Protein AF-A0A660VJR4-F1 (afdb_monomer)

Solvent-accessible surface area (backbone atoms only — not comparable to full-atom values): 13417 Å² total; per-residue (Å²): 133,87,91,70,93,75,91,82,48,67,78,37,72,45,83,54,97,84,28,41,39,35,29,41,68,39,63,76,82,32,85,87,34,49,34,39,40,38,38,44,99,87,46,31,38,31,36,39,56,68,64,48,54,54,80,70,38,70,95,72,60,53,74,88,55,65,80,66,69,46,69,68,47,56,53,50,52,37,51,49,53,37,71,66,58,42,43,24,44,35,48,98,90,44,78,45,77,48,94,58,77,63,69,45,60,64,66,50,54,49,51,55,50,47,50,53,57,43,58,67,63,39,63,69,62,70,84,50,86,83,47,75,58,50,50,72,44,50,38,65,46,66,47,72,42,52,60,61,43,82,44,78,44,33,34,41,38,36,34,72,32,95,49,71,46,65,37,33,36,35,51,50,44,94,52,37,72,58,64,77,54,65,47,75,49,75,34,52,51,64,30,72,48,79,43,82,44,73,46,30,42,30,61,82,56,88,60,68,57,47,69,39,28,43,29,41,35,44,94,89,42,72,51,83,61,41,51,31,39,37,30,54,50,132

pLDDT: mean 77.93, std 17.79, range [33.72, 96.81]

Secondary structure (DSSP, 8-state):
---------TT-EEEETTEEEEEEE-TTT-TT-EEEEEE-SS-EEEE-TTHHHHHHHTTTS-HHHHTT--HHHHHHHHHHHHHH--SEEEETTEEEE-SS---SHHHHHHHHHHHHHHHHHSSSPP-GGGS-SEEEEEESSEEEE-TTSEEEEEEEEEE-SSS-EEEEEEEE-TTBS----EEEEEE-TT-EEEEEEEEEB-TT---SEEEEEEEEEETTEEPPPEEEEEEEP-

Mean predicted aligned error: 13.62 Å

Structure (mmCIF, N/CA/C/O backbone):
data_AF-A0A660VJR4-F1
#
_entry.id   AF-A0A660VJR4-F1
#
loop_
_atom_site.group_PDB
_atom_site.id
_atom_site.type_symbol
_atom_site.label_atom_id
_atom_site.label_alt_id
_atom_site.label_comp_id
_atom_site.label_asym_id
_atom_site.label_entity_id
_atom_site.label_seq_id
_atom_site.pdbx_PDB_ins_code
_atom_site.Cartn_x
_atom_site.Cartn_y
_atom_site.Cartn_z
_atom_site.occupancy
_atom_site.B_iso_or_equiv
_atom_site.auth_seq_id
_atom_site.auth_comp_id
_atom_site.auth_asym_id
_atom_site.auth_atom_id
_atom_site.pdbx_PDB_model_num
ATOM 1 N N . PRO A 1 1 ? -16.658 -13.059 15.950 1.00 41.94 1 PRO A N 1
ATOM 2 C CA . PRO A 1 1 ? -16.983 -12.700 14.548 1.00 41.94 1 PRO A CA 1
ATOM 3 C C . PRO A 1 1 ? -17.001 -11.176 14.359 1.00 41.94 1 PRO A C 1
ATOM 5 O O . PRO A 1 1 ? -17.750 -10.497 15.054 1.00 41.94 1 PRO A O 1
ATOM 8 N N . VAL A 1 2 ? -16.187 -10.644 13.442 1.00 34.47 2 VAL A N 1
ATOM 9 C CA . VAL A 1 2 ? -16.278 -9.233 13.029 1.00 34.47 2 VAL A CA 1
ATOM 10 C C . VAL A 1 2 ? -17.456 -9.121 12.058 1.00 34.47 2 VAL A C 1
ATOM 12 O O . VAL A 1 2 ? -17.395 -9.643 10.949 1.00 34.47 2 VAL A O 1
ATOM 15 N N . SER A 1 3 ? -18.566 -8.530 12.503 1.00 38.06 3 SER A N 1
ATOM 16 C CA . SER A 1 3 ? -19.859 -8.547 11.793 1.00 38.06 3 SER A CA 1
ATOM 17 C C . SER A 1 3 ? -19.992 -7.500 10.679 1.00 38.06 3 SER A C 1
ATOM 19 O O . SER A 1 3 ? -20.954 -7.536 9.910 1.00 38.06 3 SER A O 1
ATOM 21 N N . SER A 1 4 ? -19.033 -6.582 10.566 1.00 47.78 4 SER A N 1
ATOM 22 C CA . SER A 1 4 ? -18.980 -5.566 9.515 1.00 47.78 4 SER A CA 1
ATOM 23 C C . SER A 1 4 ? -17.547 -5.098 9.286 1.00 47.78 4 SER A C 1
ATOM 25 O O . SER A 1 4 ? -16.905 -4.621 10.219 1.00 47.78 4 SER A O 1
ATOM 27 N N . VAL A 1 5 ? -17.079 -5.173 8.040 1.00 55.75 5 VAL A N 1
ATOM 28 C CA . VAL A 1 5 ? -15.930 -4.386 7.576 1.00 55.75 5 VAL A CA 1
ATOM 29 C C . VAL A 1 5 ? -16.477 -3.030 7.142 1.00 55.75 5 VAL A C 1
ATOM 31 O O . VAL A 1 5 ? -17.349 -2.970 6.276 1.00 55.75 5 VAL A O 1
ATOM 34 N N . ALA A 1 6 ? -16.001 -1.956 7.764 1.00 60.31 6 ALA A N 1
ATOM 35 C CA . ALA A 1 6 ? -16.272 -0.587 7.349 1.00 60.31 6 ALA A CA 1
ATOM 36 C C . ALA A 1 6 ? -14.947 0.042 6.918 1.00 60.31 6 ALA A C 1
ATOM 38 O O . ALA A 1 6 ? -13.977 -0.002 7.672 1.00 60.31 6 ALA A O 1
ATOM 39 N N . ALA A 1 7 ? -14.900 0.602 5.709 1.00 69.00 7 ALA A N 1
ATOM 40 C CA . ALA A 1 7 ? -13.744 1.367 5.264 1.00 69.00 7 ALA A CA 1
ATOM 41 C C . ALA A 1 7 ? -13.699 2.700 6.024 1.00 69.00 7 ALA A C 1
ATOM 43 O O . ALA A 1 7 ? -14.664 3.467 5.982 1.00 69.00 7 ALA A O 1
ATOM 44 N N . VAL A 1 8 ? -12.584 2.952 6.705 1.00 75.31 8 VAL A N 1
ATOM 45 C CA . VAL A 1 8 ? -12.247 4.236 7.332 1.00 75.31 8 VAL A CA 1
ATOM 46 C C . VAL A 1 8 ? -11.468 5.105 6.346 1.00 75.31 8 VAL A C 1
ATOM 48 O O . VAL A 1 8 ? -10.667 4.584 5.569 1.00 75.31 8 VAL A O 1
ATOM 51 N N . ARG A 1 9 ? -11.735 6.412 6.353 1.00 82.00 9 ARG A N 1
ATOM 52 C CA . ARG A 1 9 ? -11.178 7.403 5.415 1.00 82.00 9 ARG A CA 1
ATOM 53 C C . ARG A 1 9 ? -10.232 8.377 6.120 1.00 82.00 9 ARG A C 1
ATOM 55 O O . ARG A 1 9 ? -10.355 8.571 7.326 1.00 82.00 9 ARG A O 1
ATOM 62 N N . GLU A 1 10 ? -9.372 9.047 5.358 1.00 87.44 10 GLU A N 1
ATOM 63 C CA . GLU A 1 10 ? -8.604 10.220 5.812 1.00 87.44 10 GLU A CA 1
ATOM 64 C C . GLU A 1 10 ? -9.481 11.226 6.584 1.00 87.44 10 GLU A C 1
ATOM 66 O O . GLU A 1 10 ? -10.573 11.594 6.139 1.00 87.44 10 GLU A O 1
ATOM 71 N N . GLY A 1 11 ? -8.995 11.666 7.747 1.00 87.44 11 GLY A N 1
ATOM 72 C CA . GLY A 1 11 ? -9.656 12.615 8.644 1.00 87.44 11 GLY A CA 1
ATOM 73 C C . GLY A 1 11 ? -10.929 12.091 9.320 1.00 87.44 11 GLY A C 1
ATOM 74 O O . GLY A 1 11 ? -11.605 12.847 10.018 1.00 87.44 11 GLY A O 1
ATOM 75 N N . GLN A 1 12 ? -11.306 10.824 9.122 1.00 91.38 12 GLN A N 1
ATOM 76 C CA . GLN A 1 12 ? -12.480 10.258 9.777 1.00 91.38 12 GLN A CA 1
ATOM 77 C C . GLN A 1 12 ? -12.198 10.035 11.264 1.00 91.38 12 GLN A C 1
ATOM 79 O O . GLN A 1 12 ? -11.195 9.424 11.620 1.00 91.38 12 GLN A O 1
ATOM 84 N N . VAL A 1 13 ? -13.130 10.460 12.120 1.00 93.75 13 VAL A N 1
ATOM 85 C CA . VAL A 1 13 ? -13.104 10.193 13.564 1.00 93.75 13 VAL A CA 1
ATOM 86 C C . VAL A 1 13 ? -14.162 9.147 13.918 1.00 93.75 13 VAL A C 1
ATOM 88 O O . VAL A 1 13 ? -15.319 9.257 13.507 1.00 93.75 13 VAL A O 1
ATOM 91 N N . LEU A 1 14 ? -13.777 8.128 14.688 1.00 91.94 14 LEU A N 1
ATOM 92 C CA . LEU A 1 14 ? -14.680 7.145 15.290 1.00 91.94 14 LEU A CA 1
ATOM 93 C C . LEU A 1 14 ? -14.628 7.235 16.818 1.00 91.94 14 LEU A C 1
ATOM 95 O O . LEU A 1 14 ? -13.568 7.079 17.418 1.00 91.94 14 LEU A O 1
ATOM 99 N N . HIS A 1 15 ? -15.783 7.406 17.457 1.00 92.06 15 HIS A N 1
ATOM 100 C CA . HIS A 1 15 ? -15.889 7.401 18.916 1.00 92.06 15 HIS A CA 1
ATOM 101 C C . HIS A 1 15 ? -15.977 5.961 19.443 1.00 92.06 15 HIS A C 1
ATOM 103 O O . HIS A 1 15 ? -16.913 5.225 19.118 1.00 92.06 15 HIS A O 1
ATOM 109 N N . TRP A 1 16 ? -15.029 5.548 20.285 1.00 87.44 16 TRP A N 1
ATOM 110 C CA . TRP A 1 16 ? -14.979 4.200 20.849 1.00 87.44 16 TRP A CA 1
ATOM 111 C C . TRP A 1 16 ? -14.530 4.210 22.313 1.00 87.44 16 TRP A C 1
ATOM 113 O O . TRP A 1 16 ? -13.415 4.602 22.637 1.00 87.44 16 TRP A O 1
ATOM 123 N N . ARG A 1 17 ? -15.403 3.736 23.215 1.00 88.00 17 ARG A N 1
ATOM 124 C CA . ARG A 1 17 ? -15.114 3.550 24.656 1.00 88.00 17 ARG A CA 1
ATOM 125 C C . ARG A 1 17 ? -14.543 4.792 25.374 1.00 88.00 17 ARG A C 1
ATOM 127 O O . ARG A 1 17 ? -13.726 4.655 26.277 1.00 88.00 17 ARG A O 1
ATOM 134 N N . GLY A 1 18 ? -14.999 5.989 24.999 1.00 87.19 18 GLY A N 1
ATOM 135 C CA . GLY A 1 18 ? -14.520 7.251 25.584 1.00 87.19 18 GLY A CA 1
ATOM 136 C C . GLY A 1 18 ? -13.190 7.751 25.007 1.00 87.19 18 GLY A C 1
ATOM 137 O O . GLY A 1 18 ? -12.571 8.631 25.600 1.00 87.19 18 GLY A O 1
ATOM 138 N N . ALA A 1 19 ? -12.761 7.194 23.874 1.00 93.25 19 ALA A N 1
ATOM 139 C CA . ALA A 1 19 ? -11.661 7.686 23.061 1.00 93.25 19 ALA A CA 1
ATOM 140 C C . ALA A 1 19 ? -12.151 8.056 21.656 1.00 93.25 19 ALA A C 1
ATOM 142 O O . ALA A 1 19 ? -13.089 7.439 21.138 1.00 93.25 19 ALA A O 1
ATOM 143 N N . ASP A 1 20 ? -11.461 9.003 21.032 1.00 95.88 20 ASP A N 1
ATOM 144 C CA . ASP A 1 20 ? -11.660 9.381 19.636 1.00 95.88 20 ASP A CA 1
ATOM 145 C C . ASP A 1 20 ? -10.541 8.759 18.796 1.00 95.88 20 ASP A C 1
ATOM 147 O O . ASP A 1 20 ? -9.363 8.912 19.119 1.00 95.88 20 ASP A O 1
ATOM 151 N N . LEU A 1 21 ? -10.906 8.022 17.748 1.00 94.62 21 LEU A N 1
ATOM 152 C CA . LEU A 1 21 ? -9.986 7.356 16.826 1.00 94.62 21 LEU A CA 1
ATOM 153 C C . LEU A 1 21 ? -9.999 8.102 15.489 1.00 94.62 21 LEU A C 1
ATOM 155 O O . LEU A 1 21 ? -10.942 7.949 14.715 1.00 94.62 21 LEU A O 1
ATOM 159 N N . GLU A 1 22 ? -8.984 8.922 15.243 1.00 95.19 22 GLU A N 1
ATOM 160 C CA . GLU A 1 22 ? -8.786 9.693 14.011 1.00 95.19 22 GLU A CA 1
ATOM 161 C C . GLU A 1 22 ? -7.864 8.918 13.054 1.00 95.19 22 GLU A C 1
ATOM 163 O O . GLU A 1 22 ? -6.817 8.418 13.472 1.00 95.19 22 GLU A O 1
ATOM 168 N N . PHE A 1 23 ? -8.252 8.775 11.784 1.00 91.75 23 PHE A N 1
ATOM 169 C CA . PHE A 1 23 ? -7.531 7.970 10.786 1.00 91.75 23 PHE A CA 1
ATOM 170 C C . PHE A 1 23 ? -6.883 8.847 9.709 1.00 91.75 23 PHE A C 1
ATOM 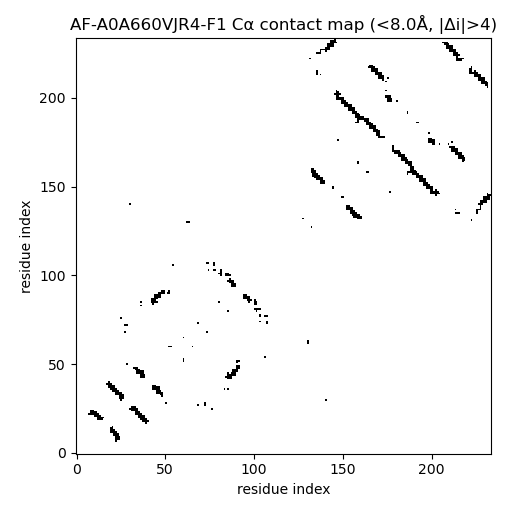172 O O . PHE A 1 23 ? -7.538 9.723 9.148 1.00 91.75 23 PHE A O 1
ATOM 179 N N . HIS A 1 24 ? -5.625 8.564 9.362 1.00 89.31 24 HIS A N 1
ATOM 180 C CA . HIS A 1 24 ? -4.883 9.279 8.317 1.00 89.31 24 HIS A CA 1
ATOM 181 C C . HIS A 1 24 ? -4.285 8.319 7.297 1.00 89.31 24 HIS A C 1
ATOM 183 O O . HIS A 1 24 ? -3.598 7.369 7.667 1.00 89.31 24 HIS A O 1
ATOM 189 N N . GLU A 1 25 ? -4.505 8.576 6.014 1.00 85.19 25 GLU A N 1
ATOM 190 C CA . GLU A 1 25 ? -4.043 7.745 4.908 1.00 85.19 25 GLU A CA 1
ATOM 191 C C . GLU A 1 25 ? -2.608 8.095 4.507 1.00 85.19 25 GLU A C 1
ATOM 193 O O . GLU A 1 25 ? -2.288 9.242 4.185 1.00 85.19 25 GLU A O 1
ATOM 198 N N . LEU A 1 26 ? -1.755 7.070 4.445 1.00 75.81 26 LEU A N 1
ATOM 199 C CA . LEU A 1 26 ? -0.379 7.131 3.954 1.00 75.81 26 LEU A CA 1
ATOM 200 C C . LEU A 1 26 ? -0.240 6.312 2.654 1.00 75.81 26 LEU A C 1
ATOM 202 O O . LEU A 1 26 ? 0.452 5.290 2.643 1.00 75.81 26 LEU A O 1
ATOM 206 N N . PRO A 1 27 ? -0.905 6.713 1.548 1.00 65.62 27 PRO A N 1
ATOM 207 C CA . PRO A 1 27 ? -0.905 5.974 0.282 1.00 65.62 27 PRO A CA 1
ATOM 208 C C . PRO A 1 27 ? 0.496 5.765 -0.314 1.00 65.62 27 PRO A C 1
ATOM 210 O O . PRO A 1 27 ? 0.674 4.885 -1.158 1.00 65.62 27 PRO A O 1
ATOM 213 N N . GLU A 1 28 ? 1.482 6.556 0.116 1.00 62.34 28 GLU A N 1
ATOM 214 C CA . GLU A 1 28 ? 2.892 6.434 -0.248 1.00 62.34 28 GLU A CA 1
ATOM 215 C C . GLU A 1 28 ? 3.565 5.182 0.335 1.00 62.34 28 GLU A C 1
ATOM 217 O O . GLU A 1 28 ? 4.515 4.682 -0.259 1.00 62.34 28 GLU A O 1
ATOM 222 N N . LEU A 1 29 ? 3.068 4.657 1.462 1.00 62.72 29 LEU A N 1
ATOM 223 C CA . LEU A 1 29 ? 3.582 3.438 2.106 1.00 62.72 29 LEU A CA 1
ATOM 224 C C . LEU A 1 29 ? 2.848 2.167 1.650 1.00 62.72 29 LEU A C 1
ATOM 226 O O . LEU A 1 29 ? 3.309 1.052 1.883 1.00 62.72 29 LEU A O 1
ATOM 230 N N . GLY A 1 30 ? 1.695 2.332 1.000 1.00 58.75 30 GLY A N 1
ATOM 231 C CA . GLY A 1 30 ? 0.846 1.253 0.503 1.00 58.75 30 GLY A CA 1
ATOM 232 C C . GLY A 1 30 ? -0.613 1.695 0.391 1.00 58.75 30 GLY A C 1
ATOM 233 O O . GLY A 1 30 ? -1.068 2.571 1.126 1.00 58.75 30 GLY A O 1
ATOM 234 N N . ALA A 1 31 ? -1.387 1.090 -0.516 1.00 57.78 31 ALA A N 1
ATOM 235 C CA . ALA A 1 31 ? -2.836 1.320 -0.524 1.00 57.78 31 ALA A CA 1
ATOM 236 C C . ALA A 1 31 ? -3.460 0.812 0.776 1.00 57.78 31 ALA A C 1
ATOM 238 O O . ALA A 1 31 ? -3.212 -0.318 1.189 1.00 57.78 31 ALA A O 1
ATOM 239 N N . GLY A 1 32 ? -4.285 1.649 1.402 1.00 64.50 32 GLY A N 1
ATOM 240 C CA . GLY A 1 32 ? -4.897 1.334 2.689 1.00 64.50 32 GLY A CA 1
ATOM 241 C C . GLY A 1 32 ? -3.928 1.370 3.875 1.00 64.50 32 GLY A C 1
ATOM 242 O O . GLY A 1 32 ? -4.370 1.092 4.987 1.00 64.50 32 GLY A O 1
ATOM 243 N N . HIS A 1 33 ? -2.649 1.737 3.693 1.00 73.62 33 HIS A N 1
ATOM 244 C CA . HIS A 1 33 ? -1.790 2.031 4.837 1.00 73.62 33 HIS A CA 1
ATOM 245 C C . HIS A 1 33 ? -2.309 3.298 5.523 1.00 73.62 33 HIS A C 1
ATOM 247 O O . HIS A 1 33 ? -2.498 4.337 4.885 1.00 73.62 33 HIS A O 1
ATOM 253 N N . GLN A 1 34 ? -2.532 3.218 6.831 1.00 81.56 34 GLN A N 1
ATOM 254 C CA . GLN A 1 34 ? -3.060 4.311 7.638 1.00 81.56 34 GLN A CA 1
ATOM 255 C C . GLN A 1 34 ? -2.293 4.435 8.955 1.00 81.56 34 GLN A C 1
ATOM 257 O O . GLN A 1 34 ? -1.812 3.442 9.499 1.00 81.56 34 GLN A O 1
ATOM 262 N N . MET A 1 35 ? -2.210 5.657 9.476 1.00 88.38 35 MET A N 1
ATOM 263 C CA . MET A 1 35 ? -1.964 5.901 10.897 1.00 88.38 35 MET A CA 1
ATOM 264 C C . MET A 1 35 ? -3.304 6.093 11.603 1.00 88.38 35 MET A C 1
ATOM 266 O O . MET A 1 35 ? -4.260 6.585 11.001 1.00 88.38 35 MET A O 1
ATOM 270 N N . MET A 1 36 ? -3.358 5.760 12.889 1.00 92.88 36 MET A N 1
ATOM 271 C CA . MET A 1 36 ? -4.518 6.037 13.734 1.00 92.88 36 MET A CA 1
ATOM 272 C C . MET A 1 36 ? -4.070 6.818 14.965 1.00 92.88 36 MET A C 1
ATOM 274 O O . MET A 1 36 ? -3.251 6.333 15.746 1.00 92.88 36 MET A O 1
ATOM 278 N N . LEU A 1 37 ? -4.612 8.016 15.163 1.00 95.62 37 LEU A N 1
ATOM 279 C CA . LEU A 1 37 ? -4.453 8.770 16.396 1.00 95.62 37 LEU A CA 1
ATOM 280 C C . LEU A 1 37 ? -5.616 8.442 17.337 1.00 95.62 37 LEU A C 1
ATOM 282 O O . LEU A 1 37 ? -6.770 8.734 17.044 1.00 95.62 37 LEU A O 1
ATOM 286 N N . MET A 1 38 ? -5.304 7.869 18.496 1.00 95.88 38 MET A N 1
ATOM 287 C CA . MET A 1 38 ? -6.250 7.672 19.589 1.00 95.88 38 MET A CA 1
ATOM 288 C C . MET A 1 38 ? -6.117 8.817 20.596 1.00 95.88 38 MET A C 1
ATOM 290 O O . MET A 1 38 ? -5.096 8.947 21.277 1.00 95.88 38 MET A O 1
ATOM 294 N N . VAL A 1 39 ? -7.156 9.639 20.715 1.00 95.88 39 VAL A N 1
ATOM 295 C CA . VAL A 1 39 ? -7.243 10.730 21.691 1.00 95.88 39 VAL A CA 1
ATOM 296 C C . VAL A 1 39 ? -8.093 10.286 22.878 1.00 95.88 39 VAL A C 1
ATOM 298 O O . VAL A 1 39 ? -9.190 9.757 22.724 1.00 95.88 39 VAL A O 1
ATOM 3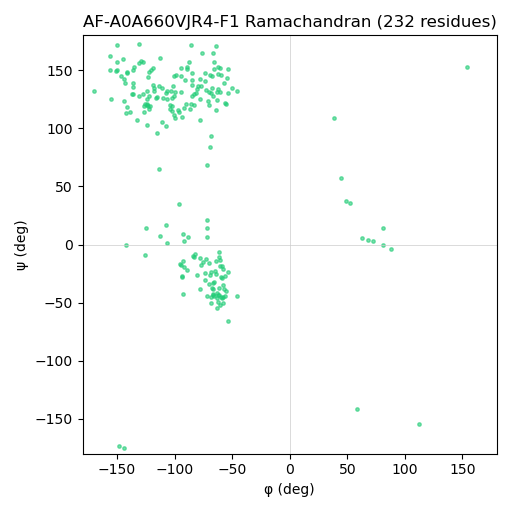01 N N . THR A 1 40 ? -7.574 10.510 24.080 1.00 93.56 40 THR A N 1
ATOM 302 C CA . THR A 1 40 ? -8.241 10.262 25.366 1.00 93.56 40 THR A CA 1
ATOM 303 C C . THR A 1 40 ? -8.108 11.501 26.251 1.00 93.56 40 THR A C 1
ATOM 305 O O . THR A 1 40 ? -7.355 12.419 25.927 1.00 93.56 40 THR A O 1
ATOM 308 N N . SER A 1 41 ? -8.775 11.523 27.406 1.00 88.44 41 SER A N 1
ATOM 309 C CA . SER A 1 41 ? -8.703 12.643 28.359 1.00 88.44 41 SER A CA 1
ATOM 310 C C . SER A 1 41 ? -7.299 12.944 28.912 1.00 88.44 41 SER A C 1
ATOM 312 O O . SER A 1 41 ? -7.091 14.040 29.424 1.00 88.44 41 SER A O 1
ATOM 314 N N . GLY A 1 42 ? -6.348 12.003 28.823 1.00 89.25 42 GLY A N 1
ATOM 315 C CA . GLY A 1 42 ? -4.979 12.167 29.333 1.00 89.25 42 GLY A CA 1
ATOM 316 C C . GLY A 1 42 ? -3.853 11.910 28.324 1.00 89.25 42 GLY A C 1
ATOM 317 O O . GLY A 1 42 ? -2.698 12.187 28.635 1.00 89.25 42 GLY A O 1
ATOM 318 N N . ALA A 1 43 ? -4.142 11.381 27.130 1.00 93.62 43 ALA A N 1
ATOM 319 C CA . ALA A 1 43 ? -3.108 11.004 26.164 1.00 93.62 43 ALA A CA 1
ATOM 320 C C . ALA A 1 43 ? -3.558 11.118 24.701 1.00 93.62 43 ALA A C 1
ATOM 322 O O . ALA A 1 43 ? -4.724 10.895 24.369 1.00 93.62 43 ALA A O 1
ATOM 323 N N . ARG A 1 44 ? -2.582 11.401 23.829 1.00 96.38 44 ARG A N 1
ATOM 324 C CA . ARG A 1 44 ? -2.681 11.367 22.364 1.00 96.38 44 ARG A CA 1
ATOM 325 C C . ARG A 1 44 ? -1.737 10.270 21.870 1.00 96.38 44 ARG A C 1
ATOM 327 O O . ARG A 1 44 ? -0.530 10.492 21.788 1.00 96.38 44 ARG A O 1
ATOM 334 N N . LEU A 1 45 ? -2.276 9.078 21.636 1.00 94.56 45 LEU A N 1
ATOM 335 C CA . LEU A 1 45 ? -1.528 7.866 21.305 1.00 94.56 45 LEU A CA 1
ATOM 336 C C . LEU A 1 45 ? -1.588 7.617 19.796 1.00 94.56 45 LEU A C 1
ATOM 338 O O . LEU A 1 45 ? -2.650 7.304 19.263 1.00 94.56 45 LEU A O 1
ATOM 342 N N . LEU A 1 46 ? -0.459 7.764 19.106 1.00 93.44 46 LEU A N 1
ATOM 343 C CA . LEU A 1 46 ? -0.376 7.589 17.658 1.00 93.44 46 LEU A CA 1
ATOM 344 C C . LEU A 1 46 ? 0.127 6.187 17.303 1.00 93.44 46 LEU A C 1
ATOM 346 O O . LEU A 1 46 ? 1.271 5.833 17.591 1.00 93.44 46 LEU A O 1
ATOM 350 N N . PHE A 1 47 ? -0.732 5.407 16.655 1.00 89.75 47 PHE A N 1
ATOM 351 C CA . PHE A 1 47 ? -0.410 4.113 16.068 1.00 89.75 47 PHE A CA 1
ATOM 352 C C . PHE A 1 47 ? 0.119 4.334 14.652 1.00 89.75 47 PHE A C 1
ATOM 354 O O . PHE A 1 47 ? -0.602 4.834 13.787 1.00 89.75 47 PHE A O 1
ATOM 361 N N . LEU A 1 48 ? 1.382 3.971 14.426 1.00 76.44 48 LEU A N 1
ATOM 362 C CA . LEU A 1 48 ? 2.080 4.247 13.165 1.00 76.44 48 LEU A CA 1
ATOM 363 C C . LEU A 1 48 ? 2.034 3.088 12.160 1.00 76.44 48 LEU A C 1
ATOM 365 O O . LEU A 1 48 ? 2.305 3.302 10.980 1.00 76.44 48 LEU A O 1
ATOM 369 N N . GLY A 1 49 ? 1.704 1.873 12.608 1.00 73.44 49 GLY A N 1
ATOM 370 C CA . GLY A 1 49 ? 1.839 0.671 11.783 1.00 73.44 49 GLY A CA 1
ATOM 371 C C . GLY A 1 49 ? 3.286 0.481 11.316 1.00 73.44 49 GLY A C 1
ATOM 372 O O . GLY A 1 49 ? 4.231 0.795 12.047 1.00 73.44 49 GLY A O 1
ATOM 373 N N . ASP A 1 50 ? 3.459 0.027 10.077 1.00 64.50 50 ASP A N 1
ATOM 374 C CA . ASP A 1 50 ? 4.783 -0.227 9.499 1.00 64.50 50 ASP A CA 1
ATOM 375 C C . ASP A 1 50 ? 5.546 1.071 9.158 1.00 64.50 50 ASP A C 1
ATOM 377 O O . ASP A 1 50 ? 6.768 1.045 9.007 1.00 64.50 50 ASP A O 1
ATOM 381 N N . ALA A 1 51 ? 4.881 2.237 9.160 1.00 59.44 51 ALA A N 1
ATOM 382 C CA . ALA A 1 51 ? 5.508 3.540 8.900 1.00 59.44 51 ALA A CA 1
ATOM 383 C C . ALA A 1 51 ? 6.691 3.862 9.831 1.00 59.44 51 ALA A C 1
ATOM 385 O O . ALA A 1 51 ? 7.595 4.606 9.445 1.00 59.44 51 ALA A O 1
ATOM 386 N N . LEU A 1 52 ? 6.711 3.314 11.054 1.00 57.44 52 LEU A N 1
ATOM 387 C CA . LEU A 1 52 ? 7.845 3.489 11.965 1.00 57.44 52 LEU A CA 1
ATOM 388 C C . LEU A 1 52 ? 8.935 2.413 11.800 1.00 57.44 52 LEU A C 1
ATOM 390 O O . LEU A 1 52 ? 10.084 2.669 12.155 1.00 57.44 52 LEU A O 1
ATOM 394 N N . ILE A 1 53 ? 8.625 1.238 11.240 1.00 50.97 53 ILE A N 1
ATOM 395 C CA . ILE A 1 53 ? 9.653 0.239 10.893 1.00 50.97 53 ILE A CA 1
ATOM 396 C C . ILE A 1 53 ? 10.599 0.843 9.855 1.00 50.97 53 ILE A C 1
ATOM 398 O O . ILE A 1 53 ? 11.816 0.775 10.037 1.00 50.97 53 ILE A O 1
ATOM 402 N N . GLU A 1 54 ? 10.030 1.527 8.862 1.00 50.25 54 GLU A N 1
ATOM 403 C CA . GLU A 1 54 ? 10.746 2.377 7.912 1.00 50.25 54 GLU A CA 1
ATOM 404 C C . GLU A 1 54 ? 11.600 3.415 8.669 1.00 50.25 54 GLU A C 1
ATOM 406 O O . GLU A 1 54 ? 12.825 3.292 8.711 1.00 50.25 54 GLU A O 1
ATOM 411 N N . LEU A 1 55 ? 10.974 4.357 9.395 1.00 50.62 55 LEU A N 1
ATOM 412 C CA . LEU A 1 55 ? 11.666 5.442 10.123 1.00 50.62 55 LEU A CA 1
ATOM 413 C C . LEU A 1 55 ? 12.775 4.983 11.099 1.00 50.62 55 LEU A C 1
ATOM 415 O O . LEU A 1 55 ? 13.661 5.774 11.418 1.00 50.62 55 LEU A O 1
ATOM 419 N N . ARG A 1 56 ? 12.733 3.738 11.597 1.00 46.03 56 ARG A N 1
ATOM 420 C CA . ARG A 1 56 ? 13.723 3.159 12.526 1.00 46.03 56 ARG A CA 1
ATOM 421 C C . ARG A 1 56 ? 14.855 2.390 11.853 1.00 46.03 56 ARG A C 1
ATOM 423 O O . ARG A 1 56 ? 15.981 2.430 12.345 1.00 46.03 56 ARG A O 1
ATOM 430 N N . ARG A 1 57 ? 14.556 1.579 10.833 1.00 45.97 57 ARG A N 1
ATOM 431 C CA . ARG A 1 57 ? 15.437 0.478 10.389 1.00 45.97 57 ARG A CA 1
ATOM 432 C C . ARG A 1 57 ? 16.140 0.747 9.054 1.00 45.97 57 ARG A C 1
ATOM 434 O O . ARG A 1 57 ? 16.713 -0.172 8.466 1.00 45.97 57 ARG A O 1
ATOM 441 N N . PHE A 1 58 ? 16.181 2.002 8.611 1.00 49.56 58 PHE A N 1
ATOM 442 C CA . PHE A 1 58 ? 16.678 2.390 7.288 1.00 49.56 58 PHE A CA 1
ATOM 443 C C . PHE A 1 58 ? 18.150 2.100 6.886 1.00 49.56 58 PHE A C 1
ATOM 445 O O . PHE A 1 58 ? 18.423 2.265 5.698 1.00 49.56 58 PHE A O 1
ATOM 452 N N . PRO A 1 59 ? 19.101 1.605 7.716 1.00 37.56 59 PRO A N 1
ATOM 453 C CA . PRO A 1 59 ? 20.326 1.022 7.151 1.00 37.56 59 PRO A CA 1
ATOM 454 C C . PRO A 1 59 ? 20.140 -0.396 6.570 1.00 37.56 59 PRO A C 1
ATOM 456 O O . PRO A 1 59 ? 20.996 -0.832 5.805 1.00 37.56 59 PRO A O 1
ATOM 459 N N . PHE A 1 60 ? 19.064 -1.127 6.911 1.00 34.25 60 PHE A N 1
ATOM 460 C CA . PHE A 1 60 ? 18.863 -2.529 6.485 1.00 34.25 60 PHE A CA 1
ATOM 461 C C . PHE A 1 60 ? 17.415 -2.925 6.132 1.00 34.25 60 PHE A C 1
ATOM 463 O O . PHE A 1 60 ? 17.174 -4.074 5.754 1.00 34.25 60 PHE A O 1
ATOM 470 N N . ALA A 1 61 ? 16.441 -2.017 6.240 1.00 34.38 61 ALA A N 1
ATOM 471 C CA . ALA A 1 61 ? 15.057 -2.268 5.842 1.00 34.38 61 ALA A CA 1
ATOM 472 C C . ALA A 1 61 ? 14.930 -2.420 4.313 1.00 34.38 61 ALA A C 1
ATOM 474 O O . ALA A 1 61 ? 14.804 -1.449 3.580 1.00 34.38 61 ALA A O 1
ATOM 475 N N . ASN A 1 62 ? 14.999 -3.679 3.876 1.00 35.38 62 ASN A N 1
ATOM 476 C CA . ASN A 1 62 ? 14.447 -4.260 2.653 1.00 35.38 62 ASN A CA 1
ATOM 477 C C . ASN A 1 62 ? 14.508 -3.400 1.356 1.00 35.38 62 ASN A C 1
ATOM 479 O O . ASN A 1 62 ? 13.700 -2.483 1.187 1.00 35.38 62 ASN A O 1
ATOM 483 N N . PRO A 1 63 ? 15.351 -3.745 0.355 1.00 36.75 63 PRO A N 1
ATOM 484 C CA . PRO A 1 63 ? 15.537 -2.923 -0.850 1.00 36.75 63 PRO A CA 1
ATOM 485 C C . PRO A 1 63 ? 14.250 -2.653 -1.656 1.00 36.75 63 PRO A C 1
ATOM 487 O O . PRO A 1 63 ? 14.183 -1.645 -2.356 1.00 36.75 63 PRO A O 1
ATOM 490 N N . TYR A 1 64 ? 13.211 -3.480 -1.491 1.00 37.47 64 TYR A N 1
ATOM 491 C CA . TYR A 1 64 ? 11.876 -3.293 -2.076 1.00 37.47 64 TYR A CA 1
AT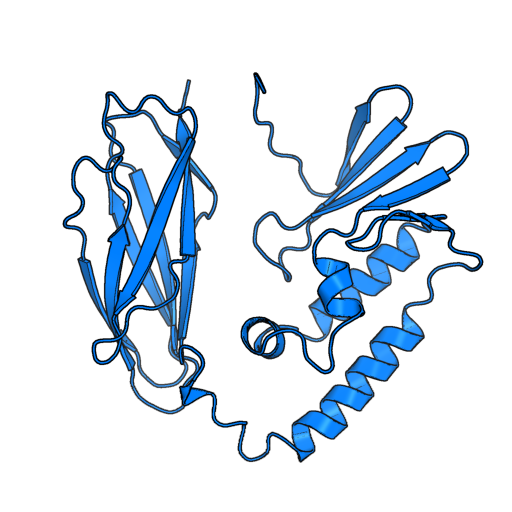OM 492 C C . TYR A 1 64 ? 11.171 -1.987 -1.652 1.00 37.47 64 TYR A C 1
ATOM 494 O O . TYR A 1 64 ? 10.389 -1.458 -2.436 1.00 37.47 64 TYR A O 1
ATOM 502 N N . TYR A 1 65 ? 11.457 -1.441 -0.463 1.00 38.38 65 TYR A N 1
ATOM 503 C CA . TYR A 1 65 ? 10.906 -0.151 -0.007 1.00 38.38 65 TYR A CA 1
ATOM 504 C C . TYR A 1 65 ? 11.841 1.028 -0.327 1.00 38.38 65 TYR A C 1
ATOM 506 O O . TYR A 1 65 ? 11.394 2.149 -0.573 1.00 38.38 65 TYR A O 1
ATOM 514 N N . SER A 1 66 ? 13.150 0.765 -0.420 1.00 40.66 66 SER A N 1
ATOM 515 C CA . SER A 1 66 ? 14.176 1.794 -0.643 1.00 40.66 66 SER A CA 1
ATOM 516 C C . SER A 1 66 ? 14.091 2.511 -2.000 1.00 40.66 66 SER A C 1
ATOM 518 O O . SER A 1 66 ? 14.582 3.631 -2.131 1.00 40.66 66 SER A O 1
ATOM 520 N N . CYS A 1 67 ? 13.462 1.893 -3.008 1.00 33.72 67 CYS A N 1
ATOM 521 C CA . CYS A 1 67 ? 13.377 2.442 -4.365 1.00 33.72 67 CYS A CA 1
ATOM 522 C C . CYS A 1 67 ? 12.282 3.508 -4.547 1.00 33.72 67 CYS A C 1
ATOM 524 O O . CYS A 1 67 ? 12.417 4.356 -5.427 1.00 33.72 67 CYS A O 1
ATOM 526 N N . ASP A 1 68 ? 11.215 3.480 -3.741 1.00 39.19 68 ASP A N 1
ATOM 527 C CA . ASP A 1 68 ? 10.053 4.374 -3.895 1.00 39.19 68 ASP A CA 1
ATOM 528 C C . ASP A 1 68 ? 9.720 5.179 -2.617 1.00 39.19 68 ASP A C 1
ATOM 530 O O . ASP A 1 68 ? 8.695 5.861 -2.563 1.00 39.19 68 ASP A O 1
ATOM 534 N N . PHE A 1 69 ? 10.632 5.232 -1.631 1.00 45.97 69 PHE A N 1
ATOM 535 C CA . PHE A 1 69 ? 10.610 6.239 -0.555 1.00 45.97 69 PHE A CA 1
ATOM 536 C C . PHE A 1 69 ? 10.999 7.633 -1.086 1.00 45.97 69 PHE A C 1
ATOM 538 O O . PHE A 1 69 ? 12.063 8.213 -0.815 1.00 45.97 69 PHE A O 1
ATOM 545 N N . ARG A 1 70 ? 10.101 8.178 -1.911 1.00 53.62 70 ARG A N 1
ATOM 546 C CA . ARG A 1 70 ? 10.190 9.519 -2.493 1.00 53.62 70 ARG A CA 1
ATOM 547 C C . ARG A 1 70 ? 10.291 10.546 -1.353 1.00 53.62 70 ARG A C 1
ATOM 549 O O . ARG A 1 70 ? 9.563 10.401 -0.373 1.00 53.62 70 ARG A O 1
ATOM 556 N N . PRO A 1 71 ? 11.132 11.596 -1.463 1.00 58.34 71 PRO A N 1
ATOM 557 C CA . PRO A 1 71 ? 11.252 12.631 -0.427 1.00 58.34 71 PRO A CA 1
ATOM 558 C C . PRO A 1 71 ? 9.904 13.147 0.115 1.00 58.34 71 PRO A C 1
ATOM 560 O O . PRO A 1 71 ? 9.740 13.127 1.336 1.00 58.34 71 PRO A O 1
ATOM 563 N N . PRO A 1 72 ? 8.895 13.437 -0.742 1.00 63.19 72 PRO A N 1
ATOM 564 C CA . PRO A 1 72 ? 7.580 13.890 -0.289 1.00 63.19 72 PRO A CA 1
ATOM 565 C C . PRO A 1 72 ? 6.845 12.924 0.649 1.00 63.19 72 PRO A C 1
ATOM 567 O O . PRO A 1 72 ? 6.063 13.378 1.475 1.00 63.19 72 PRO A O 1
ATOM 570 N N . ALA A 1 73 ? 7.080 11.610 0.551 1.00 66.38 73 ALA A N 1
ATOM 571 C CA . ALA A 1 73 ? 6.442 10.622 1.422 1.00 66.38 73 ALA A CA 1
ATOM 572 C C . ALA A 1 73 ? 6.945 10.754 2.863 1.00 66.38 73 ALA A C 1
ATOM 574 O O . ALA A 1 73 ? 6.155 10.880 3.796 1.00 66.38 73 ALA A O 1
ATOM 575 N N . LEU A 1 74 ? 8.271 10.793 3.034 1.00 72.81 74 LEU A N 1
ATOM 576 C CA . LEU A 1 74 ? 8.894 10.981 4.340 1.00 72.81 74 LEU A CA 1
ATOM 577 C C . LEU A 1 74 ? 8.536 12.353 4.924 1.00 72.81 74 LEU A C 1
ATOM 579 O O . LEU A 1 74 ? 8.122 12.424 6.075 1.00 72.81 74 LEU A O 1
ATOM 583 N N . GLU A 1 75 ? 8.627 13.411 4.115 1.00 75.81 75 GLU A N 1
ATOM 584 C CA . GLU A 1 75 ? 8.262 14.781 4.497 1.00 75.81 75 GLU A CA 1
ATOM 585 C C . GLU A 1 75 ? 6.801 14.884 4.946 1.00 75.81 75 GLU A C 1
ATOM 587 O O . GLU A 1 75 ? 6.529 15.473 5.996 1.00 75.81 75 GLU A O 1
ATOM 592 N N . ARG A 1 76 ? 5.863 14.267 4.213 1.00 78.75 76 ARG A N 1
ATOM 593 C CA . ARG A 1 76 ? 4.445 14.209 4.592 1.00 78.75 76 ARG A CA 1
ATOM 594 C C . ARG A 1 76 ? 4.253 13.456 5.905 1.00 78.75 76 ARG A C 1
ATOM 596 O O . ARG A 1 76 ? 3.589 13.983 6.793 1.00 78.75 76 ARG A O 1
ATOM 603 N N . VAL A 1 77 ? 4.842 12.266 6.050 1.00 80.81 77 VAL A N 1
ATOM 604 C CA . VAL A 1 77 ? 4.720 11.442 7.266 1.00 80.81 77 VAL A CA 1
ATOM 605 C C . VAL A 1 77 ? 5.265 12.181 8.486 1.00 80.81 77 VAL A C 1
ATOM 607 O O . VAL A 1 77 ? 4.551 12.326 9.475 1.00 80.81 77 VAL A O 1
ATOM 610 N N . THR A 1 78 ? 6.491 12.708 8.430 1.00 82.81 78 THR A N 1
ATOM 611 C CA . THR A 1 78 ? 7.101 13.398 9.577 1.00 82.81 78 THR A CA 1
ATOM 612 C C . THR A 1 78 ? 6.370 14.694 9.922 1.00 82.81 78 THR A C 1
ATOM 614 O O . THR A 1 78 ? 6.176 14.986 11.101 1.00 82.81 78 THR A O 1
ATOM 617 N N . SER A 1 79 ? 5.909 15.449 8.918 1.00 86.12 79 SER A N 1
ATOM 618 C CA . SER A 1 79 ? 5.128 16.677 9.138 1.00 86.12 79 SER A CA 1
ATOM 619 C C . SER A 1 79 ? 3.752 16.389 9.740 1.00 86.12 79 SER A C 1
ATOM 621 O O . SER A 1 79 ? 3.294 17.137 10.600 1.00 86.12 79 SER A O 1
ATOM 623 N N . LEU A 1 80 ? 3.106 15.293 9.328 1.00 88.06 80 LEU A N 1
ATOM 624 C CA . LEU A 1 80 ? 1.831 14.853 9.887 1.00 88.06 80 LEU A CA 1
ATOM 625 C C . LEU A 1 80 ? 1.994 14.379 11.339 1.00 88.06 80 LEU A C 1
ATOM 627 O O . LEU A 1 80 ? 1.253 14.823 12.207 1.00 88.06 80 LEU A O 1
ATOM 631 N N . ILE A 1 81 ? 3.012 13.571 11.654 1.00 89.31 81 ILE A N 1
ATOM 632 C CA . ILE A 1 81 ? 3.303 13.181 13.048 1.00 89.31 81 ILE A CA 1
ATOM 633 C C . ILE A 1 81 ? 3.519 14.429 13.927 1.00 89.31 81 ILE A C 1
ATOM 635 O O . ILE A 1 81 ? 2.954 14.518 15.019 1.00 89.31 81 ILE A O 1
ATOM 639 N N . ALA A 1 82 ? 4.280 15.416 13.441 1.00 88.81 82 ALA A N 1
ATOM 640 C CA . ALA A 1 82 ? 4.507 16.675 14.150 1.00 88.81 82 ALA A CA 1
ATOM 641 C C . ALA A 1 82 ? 3.209 17.488 14.354 1.00 88.81 82 ALA A C 1
ATOM 643 O O . ALA A 1 82 ? 2.978 18.021 15.443 1.00 88.81 82 ALA A O 1
ATOM 644 N N . SER A 1 83 ? 2.334 17.566 13.342 1.00 93.25 83 SER A N 1
ATOM 645 C CA . SER A 1 83 ? 1.074 18.320 13.426 1.00 93.25 83 SER A CA 1
ATOM 646 C C . SER A 1 83 ? 0.052 17.672 14.366 1.00 93.25 83 SER A C 1
ATOM 648 O O . SER A 1 83 ? -0.647 18.387 15.089 1.00 93.25 83 SER A O 1
ATOM 650 N N . LEU A 1 84 ? 0.024 16.336 14.435 1.00 93.12 84 LEU A N 1
ATOM 651 C CA . LEU A 1 84 ? -0.855 15.570 15.324 1.00 93.12 84 LEU A CA 1
ATOM 652 C C . LEU A 1 84 ? -0.475 15.687 16.805 1.00 93.12 84 LEU A C 1
ATOM 654 O O . LEU A 1 84 ? -1.306 15.377 17.663 1.00 93.12 84 LEU A O 1
ATOM 658 N N . LYS A 1 85 ? 0.740 16.155 17.127 1.00 94.06 85 LYS A N 1
ATOM 659 C CA . LYS A 1 85 ? 1.235 16.362 18.502 1.00 94.06 85 LYS A CA 1
ATOM 660 C C . LYS A 1 85 ? 0.910 15.175 19.431 1.00 94.06 85 LYS A C 1
ATOM 662 O O . LYS A 1 85 ? 0.194 15.355 20.424 1.00 94.06 85 LYS A O 1
ATOM 667 N N . PRO A 1 86 ? 1.345 13.946 19.096 1.00 94.19 86 PRO A N 1
ATOM 668 C CA . PRO A 1 86 ? 1.175 12.806 19.984 1.00 94.19 86 PRO A CA 1
ATOM 669 C C . PRO A 1 86 ? 1.928 13.025 21.300 1.00 94.19 86 PRO A C 1
ATOM 671 O O . PRO A 1 86 ? 2.999 13.625 21.316 1.00 94.19 86 PRO A O 1
ATOM 674 N N . THR A 1 87 ? 1.387 12.496 22.397 1.00 94.62 87 THR A N 1
ATOM 675 C CA . THR A 1 87 ? 2.134 12.327 23.655 1.00 94.62 87 THR A CA 1
ATOM 676 C C . THR A 1 87 ? 2.745 10.934 23.757 1.00 94.62 87 THR A C 1
ATOM 678 O O . THR A 1 87 ? 3.655 10.720 24.548 1.00 94.62 87 THR A O 1
ATOM 681 N N . HIS A 1 88 ? 2.262 9.977 22.961 1.00 92.56 88 HIS A N 1
ATOM 682 C CA . HIS A 1 88 ? 2.753 8.604 22.929 1.00 92.56 88 HIS A CA 1
ATOM 683 C C . HIS A 1 88 ? 2.780 8.071 21.493 1.00 92.56 88 HIS A C 1
ATOM 685 O O . HIS A 1 88 ? 1.913 8.402 20.682 1.00 92.56 88 HIS A O 1
ATOM 691 N N . ILE A 1 89 ? 3.733 7.188 21.204 1.00 89.75 89 ILE A N 1
ATOM 692 C CA . ILE A 1 89 ? 3.799 6.412 19.961 1.00 89.75 89 ILE A CA 1
ATOM 693 C C . ILE A 1 89 ? 3.577 4.933 20.288 1.00 89.75 89 ILE A C 1
ATOM 695 O O . ILE A 1 89 ? 4.149 4.420 21.251 1.00 89.75 89 ILE A O 1
ATOM 699 N N . ALA A 1 90 ? 2.760 4.262 19.475 1.00 85.69 90 ALA A N 1
ATOM 700 C CA . ALA A 1 90 ? 2.591 2.814 19.455 1.00 85.69 90 ALA A CA 1
ATOM 701 C C . ALA A 1 90 ? 3.197 2.234 18.167 1.00 85.69 90 ALA A C 1
ATOM 703 O O . ALA A 1 90 ? 2.861 2.668 17.060 1.00 85.69 90 ALA A O 1
ATOM 704 N N . ASP A 1 91 ? 4.088 1.257 18.321 1.00 74.69 91 ASP A N 1
ATOM 705 C CA . ASP A 1 91 ? 4.890 0.677 17.243 1.00 74.69 91 ASP A CA 1
ATOM 706 C C . ASP A 1 91 ? 5.206 -0.819 17.468 1.00 74.69 91 ASP A C 1
ATOM 708 O O . ASP A 1 91 ? 4.701 -1.435 18.408 1.00 74.69 91 ASP A O 1
ATOM 712 N N . ASP A 1 92 ? 6.042 -1.419 16.607 1.00 67.25 92 ASP A N 1
ATOM 713 C CA . ASP A 1 92 ? 6.426 -2.843 16.654 1.00 67.25 92 ASP A CA 1
ATOM 714 C C . ASP A 1 92 ? 7.148 -3.261 17.952 1.00 67.25 92 ASP A C 1
ATOM 716 O O . ASP A 1 92 ? 7.278 -4.451 18.235 1.00 67.25 92 ASP A O 1
ATOM 720 N N . GLN A 1 93 ? 7.594 -2.291 18.757 1.00 66.12 93 GLN A N 1
ATOM 721 C CA . GLN A 1 93 ? 8.266 -2.488 20.043 1.00 66.12 93 GLN A CA 1
ATOM 722 C C . GLN A 1 93 ? 7.364 -2.147 21.245 1.00 66.12 93 GLN A C 1
ATOM 724 O O . GLN A 1 93 ? 7.799 -2.277 22.390 1.00 66.12 93 GLN A O 1
ATOM 729 N N . GLY A 1 94 ? 6.109 -1.746 21.008 1.00 77.44 94 GLY A N 1
ATOM 730 C CA . GLY A 1 94 ? 5.112 -1.434 22.033 1.00 77.44 94 GLY A CA 1
ATOM 731 C C . GLY A 1 94 ? 4.737 0.049 22.098 1.00 77.44 94 GLY A C 1
ATOM 732 O O . GLY A 1 94 ? 4.805 0.771 21.106 1.00 77.44 94 GLY A O 1
ATOM 733 N N . ILE A 1 95 ? 4.285 0.494 23.274 1.00 85.75 95 ILE A N 1
ATOM 734 C CA . ILE A 1 95 ? 3.859 1.878 23.527 1.00 85.75 95 ILE A CA 1
ATOM 735 C C . ILE A 1 95 ? 4.951 2.611 24.305 1.00 85.75 95 ILE A C 1
ATOM 737 O O . ILE A 1 95 ? 5.435 2.110 25.320 1.00 85.75 95 ILE A O 1
ATOM 741 N N . ARG A 1 96 ? 5.302 3.819 23.858 1.00 86.81 96 ARG A N 1
ATOM 742 C CA . ARG A 1 96 ? 6.297 4.688 24.498 1.00 86.81 96 ARG A CA 1
ATOM 743 C C . ARG A 1 96 ? 5.830 6.138 24.563 1.00 86.81 96 ARG A C 1
ATOM 745 O O . ARG A 1 96 ? 5.258 6.656 23.606 1.00 86.81 96 ARG A O 1
ATOM 752 N N . GLU A 1 97 ? 6.097 6.783 25.691 1.00 91.06 97 GLU A N 1
ATOM 753 C CA . GLU A 1 97 ? 5.852 8.210 25.908 1.00 91.06 97 GLU A CA 1
ATOM 754 C C . GLU A 1 97 ? 6.882 9.064 25.150 1.00 91.06 97 GLU A C 1
ATOM 756 O O . GLU A 1 97 ? 8.071 8.735 25.088 1.00 91.06 97 GLU A O 1
ATOM 761 N N . LEU A 1 98 ? 6.423 10.178 24.583 1.00 86.44 98 LEU A N 1
ATOM 762 C CA . LEU A 1 98 ? 7.263 11.228 24.024 1.00 86.44 98 LEU A CA 1
ATOM 763 C C . LEU A 1 98 ? 7.505 12.299 25.090 1.00 86.44 98 LEU A C 1
ATOM 765 O O . LEU A 1 98 ? 6.604 13.054 25.442 1.00 86.44 98 LEU A O 1
ATOM 769 N N . LYS A 1 99 ? 8.746 12.376 25.582 1.00 87.31 99 LYS A N 1
ATOM 770 C CA . LYS A 1 99 ? 9.170 13.383 26.574 1.00 87.31 99 LYS A CA 1
ATOM 771 C C . LYS A 1 99 ? 9.196 14.809 26.018 1.00 87.31 99 LYS A C 1
ATOM 773 O O . LYS A 1 99 ? 9.130 15.768 26.778 1.00 87.31 99 LYS A O 1
ATOM 778 N N . GLU A 1 100 ? 9.320 14.928 24.702 1.00 88.44 100 GLU A N 1
ATOM 779 C CA . GLU A 1 100 ? 9.405 16.175 23.948 1.00 88.44 100 GLU A CA 1
ATOM 780 C C . GLU A 1 100 ? 8.494 16.059 22.713 1.00 88.44 100 GLU A C 1
ATOM 782 O O . GLU A 1 100 ? 8.262 14.941 22.238 1.00 88.44 100 GLU A O 1
ATOM 787 N N . PRO A 1 101 ? 7.963 17.173 22.173 1.00 88.00 101 PRO A N 1
ATOM 788 C CA . PRO A 1 101 ? 7.218 17.155 20.917 1.00 88.00 101 PRO A CA 1
ATOM 789 C C . PRO A 1 101 ? 8.030 16.509 19.788 1.00 88.00 101 PRO A C 1
ATOM 791 O O . PRO A 1 101 ? 9.239 16.704 19.699 1.00 88.00 101 PRO A O 1
ATOM 794 N N . PHE A 1 102 ? 7.366 15.765 18.901 1.00 85.38 102 PHE A N 1
ATOM 795 C CA . PHE A 1 102 ? 8.040 15.140 17.763 1.00 85.38 102 PHE A CA 1
ATOM 796 C C . PHE A 1 102 ? 8.623 16.200 16.814 1.00 85.38 102 PHE A C 1
ATOM 798 O O . PHE A 1 102 ? 7.876 16.952 16.184 1.00 85.38 102 PHE A O 1
ATOM 805 N N . ASP A 1 103 ? 9.950 16.222 16.693 1.00 81.19 103 ASP A N 1
ATOM 806 C CA . ASP A 1 103 ? 10.679 17.060 15.743 1.00 81.19 103 ASP A CA 1
ATOM 807 C C . ASP A 1 103 ? 10.872 16.313 14.404 1.00 81.19 103 ASP A C 1
ATOM 809 O O . ASP A 1 103 ? 11.484 15.238 14.383 1.00 81.19 103 ASP A O 1
ATOM 813 N N . PRO A 1 104 ? 10.374 16.843 13.269 1.00 76.75 104 PRO A N 1
ATOM 814 C CA . PRO A 1 104 ? 10.611 16.259 11.954 1.00 76.75 104 PRO A CA 1
ATOM 815 C C . PRO A 1 104 ? 12.030 16.516 11.412 1.00 76.75 104 PRO A C 1
ATOM 817 O O . PRO A 1 104 ? 12.429 15.852 10.456 1.00 76.75 104 PRO A O 1
ATOM 820 N N . ALA A 1 105 ? 12.813 17.447 11.971 1.00 79.81 105 ALA A N 1
ATOM 821 C CA . ALA A 1 105 ? 14.114 17.811 11.411 1.00 79.81 105 ALA A CA 1
ATOM 822 C C . ALA A 1 105 ? 15.168 16.679 11.472 1.00 79.81 105 ALA A C 1
ATOM 824 O O . ALA A 1 105 ? 15.800 16.440 10.440 1.00 79.81 105 ALA A O 1
ATOM 825 N N . PRO A 1 106 ? 15.350 15.921 12.577 1.00 77.44 106 PRO A N 1
ATOM 826 C CA . PRO A 1 106 ? 16.305 14.812 12.628 1.00 77.44 106 PRO A CA 1
ATOM 827 C C . PRO A 1 106 ? 16.080 13.707 11.576 1.00 77.44 106 PRO A C 1
ATOM 829 O O . PRO A 1 106 ? 17.043 13.389 10.872 1.00 77.44 106 PRO A O 1
ATOM 832 N N . PRO A 1 107 ? 14.869 13.127 11.387 1.00 69.25 107 PRO A N 1
ATOM 833 C CA . PRO A 1 107 ? 14.665 12.105 10.356 1.00 69.25 107 PRO A CA 1
ATOM 834 C C . PRO A 1 107 ? 14.827 12.654 8.929 1.00 69.25 107 PRO A C 1
ATOM 836 O O . PRO A 1 107 ? 15.328 11.940 8.060 1.00 69.25 107 PRO A O 1
ATOM 839 N N . LEU A 1 108 ? 14.473 13.921 8.677 1.00 74.06 108 LEU A N 1
ATOM 840 C CA . LEU A 1 108 ? 14.659 14.553 7.365 1.00 74.06 108 LEU A CA 1
ATOM 841 C C . LEU A 1 108 ? 16.133 14.844 7.054 1.00 74.06 108 LEU A C 1
ATOM 843 O O . LEU A 1 108 ? 16.599 14.535 5.956 1.00 74.06 108 LEU A O 1
ATOM 847 N N . ALA A 1 109 ? 16.886 15.374 8.022 1.00 75.50 109 ALA A N 1
ATOM 848 C CA . ALA A 1 109 ? 18.323 15.600 7.891 1.00 75.50 109 ALA A CA 1
ATOM 849 C C . ALA A 1 109 ? 19.077 14.279 7.676 1.00 75.50 109 ALA A C 1
ATOM 851 O O . ALA A 1 109 ? 19.911 14.186 6.772 1.00 75.50 109 ALA A O 1
ATOM 852 N N . TRP A 1 110 ? 18.723 13.235 8.436 1.00 70.75 110 TRP A N 1
ATOM 853 C CA . TRP A 1 110 ? 19.273 11.895 8.250 1.00 70.75 110 TRP A CA 1
ATOM 854 C C . TRP A 1 110 ? 18.978 11.345 6.849 1.00 70.75 110 TRP A C 1
ATOM 856 O O . TRP A 1 110 ? 19.886 10.852 6.186 1.00 70.75 110 TRP A O 1
ATOM 866 N N . ALA A 1 111 ? 17.746 11.475 6.347 1.00 66.81 111 ALA A N 1
ATOM 867 C CA . ALA A 1 111 ? 17.392 10.984 5.014 1.00 66.81 111 ALA A CA 1
ATOM 868 C C . ALA A 1 111 ? 18.097 11.753 3.882 1.00 66.81 111 ALA A C 1
ATOM 870 O O . ALA A 1 111 ? 18.448 11.159 2.860 1.00 66.81 111 ALA A O 1
ATOM 871 N N . ALA A 1 112 ? 18.344 13.055 4.055 1.00 71.38 112 ALA A N 1
ATOM 872 C CA . ALA A 1 112 ? 19.153 13.844 3.129 1.00 71.38 112 ALA A CA 1
ATOM 873 C C . ALA A 1 112 ? 20.628 13.395 3.130 1.00 71.38 112 ALA A C 1
ATOM 875 O O . ALA A 1 112 ? 21.225 13.229 2.063 1.00 71.38 112 ALA A O 1
ATOM 876 N N . GLU A 1 113 ? 21.205 13.132 4.306 1.00 70.19 113 GLU A N 1
ATOM 877 C CA . GLU A 1 113 ? 22.568 12.605 4.423 1.00 70.19 113 GLU A CA 1
ATOM 878 C C . GLU A 1 113 ? 22.685 11.182 3.855 1.00 70.19 113 GLU A C 1
ATOM 880 O O . GLU A 1 113 ? 23.618 10.885 3.104 1.00 70.19 113 GLU A O 1
ATOM 885 N N . TRP A 1 114 ? 21.721 10.311 4.161 1.00 62.38 114 TRP A N 1
ATOM 886 C CA . TRP A 1 114 ? 21.647 8.957 3.623 1.00 62.38 114 TRP A CA 1
ATOM 887 C C . TRP A 1 114 ? 21.569 8.987 2.101 1.00 62.38 114 TRP A C 1
ATOM 889 O O . TRP A 1 114 ? 22.370 8.315 1.465 1.00 62.38 114 TRP A O 1
ATOM 899 N N . ARG A 1 115 ? 20.723 9.836 1.496 1.00 64.38 115 ARG A N 1
ATOM 900 C CA . ARG A 1 115 ? 20.688 10.011 0.031 1.00 64.38 115 ARG A CA 1
ATOM 901 C C . ARG A 1 115 ? 22.037 10.388 -0.559 1.00 64.38 115 ARG A C 1
ATOM 903 O O . ARG A 1 115 ? 22.374 9.855 -1.606 1.00 64.38 115 ARG A O 1
ATOM 910 N N . LYS A 1 116 ? 22.811 11.259 0.094 1.00 68.38 116 LYS A N 1
ATOM 911 C CA . LYS A 1 116 ? 24.166 11.601 -0.362 1.00 68.38 116 LYS A CA 1
ATOM 912 C C . LYS A 1 116 ? 25.081 10.371 -0.323 1.00 68.38 116 LYS A C 1
ATOM 914 O O . LYS A 1 116 ? 25.609 9.971 -1.352 1.00 68.38 116 LYS A O 1
ATOM 919 N N . ARG A 1 117 ? 25.177 9.712 0.839 1.00 63.66 117 ARG A N 1
ATOM 920 C CA . ARG A 1 117 ? 25.989 8.495 1.037 1.00 63.66 117 ARG A CA 1
ATOM 921 C C . ARG A 1 117 ? 25.591 7.361 0.080 1.00 63.66 117 ARG A C 1
ATOM 923 O O . ARG A 1 117 ? 26.446 6.636 -0.409 1.00 63.66 117 ARG A O 1
ATOM 930 N N . VAL A 1 118 ? 24.296 7.207 -0.180 1.00 57.19 118 VAL A N 1
ATOM 931 C CA . VAL A 1 118 ? 23.710 6.177 -1.045 1.00 57.19 118 VAL A CA 1
ATOM 932 C C . VAL A 1 118 ? 23.871 6.527 -2.521 1.00 57.19 118 VAL A C 1
ATOM 934 O O . VAL A 1 118 ? 24.175 5.632 -3.290 1.00 57.19 118 VAL A O 1
ATOM 937 N N . ALA A 1 119 ? 23.753 7.787 -2.939 1.00 56.50 119 ALA A N 1
ATOM 938 C CA . ALA A 1 119 ? 24.059 8.180 -4.317 1.00 56.50 119 ALA A CA 1
ATOM 939 C C . ALA A 1 119 ? 25.530 7.899 -4.675 1.00 56.50 119 ALA A C 1
ATOM 941 O O . ALA A 1 119 ? 25.808 7.430 -5.775 1.00 56.50 119 ALA A O 1
ATOM 942 N N . ASP A 1 120 ? 26.444 8.109 -3.721 1.00 55.47 120 ASP A N 1
ATOM 943 C CA . ASP A 1 120 ? 27.875 7.835 -3.885 1.00 55.47 120 ASP A CA 1
ATOM 944 C C . ASP A 1 120 ? 28.207 6.320 -3.856 1.00 55.47 120 ASP A C 1
ATOM 946 O O . ASP A 1 120 ? 29.164 5.886 -4.495 1.00 55.47 120 ASP A O 1
ATOM 950 N N . LEU A 1 121 ? 27.433 5.501 -3.125 1.00 49.91 121 LEU A N 1
ATOM 951 C CA . LEU A 1 121 ? 27.649 4.046 -2.977 1.00 49.91 121 LEU A CA 1
ATOM 952 C C . LEU A 1 121 ? 26.866 3.184 -3.977 1.00 49.91 121 LEU A C 1
ATOM 954 O O . LEU A 1 121 ? 27.292 2.078 -4.301 1.00 49.91 121 LEU A O 1
ATOM 958 N N . LEU A 1 122 ? 25.715 3.667 -4.444 1.00 47.34 122 LEU A N 1
ATOM 959 C CA . LEU A 1 122 ? 24.860 3.031 -5.447 1.00 47.34 122 LEU A CA 1
ATOM 960 C C . LEU A 1 122 ? 25.153 3.604 -6.844 1.00 47.34 122 LEU A C 1
ATOM 962 O O . LEU A 1 122 ? 24.253 3.726 -7.679 1.00 47.34 122 LEU A O 1
ATOM 966 N N . TRP A 1 123 ? 26.418 3.942 -7.106 1.00 39.47 123 TRP A N 1
ATOM 967 C CA . TRP A 1 123 ? 26.920 4.191 -8.451 1.00 39.47 123 TRP A CA 1
ATOM 968 C C . TRP A 1 123 ? 28.134 3.289 -8.759 1.00 39.47 123 TRP A C 1
ATOM 970 O O . TRP A 1 123 ? 29.240 3.568 -8.294 1.00 39.47 123 TRP A O 1
ATOM 980 N N . PRO A 1 124 ? 27.966 2.207 -9.549 1.00 44.91 124 PRO A N 1
ATOM 981 C CA . PRO A 1 124 ? 26.712 1.743 -10.148 1.00 44.91 124 PRO A CA 1
ATOM 982 C C . PRO A 1 124 ? 25.699 1.280 -9.083 1.00 44.91 124 PRO A C 1
ATOM 984 O O . PRO A 1 124 ? 26.107 0.925 -7.975 1.00 44.91 124 PRO A O 1
ATOM 987 N N . PRO A 1 125 ? 24.388 1.268 -9.397 1.00 45.25 125 PRO A N 1
ATOM 988 C CA . PRO A 1 125 ? 23.370 0.778 -8.472 1.00 45.25 125 PRO A CA 1
ATOM 989 C C . PRO A 1 125 ? 23.705 -0.637 -7.986 1.00 45.25 125 PRO A C 1
ATOM 991 O O . PRO A 1 125 ? 24.352 -1.398 -8.716 1.00 45.25 125 PRO A O 1
ATOM 994 N N . PRO A 1 126 ? 23.278 -1.003 -6.762 1.00 41.16 126 PRO A N 1
ATOM 995 C CA . PRO A 1 126 ? 23.595 -2.303 -6.198 1.00 41.16 126 PRO A CA 1
ATOM 996 C C . PRO A 1 126 ? 23.014 -3.366 -7.125 1.00 41.16 126 PRO A C 1
ATOM 998 O O . PRO A 1 126 ? 22.023 -3.110 -7.813 1.00 41.16 126 PRO A O 1
ATOM 1001 N N . ASP A 1 127 ? 23.614 -4.556 -7.158 1.00 40.47 127 ASP A N 1
ATOM 1002 C CA . ASP A 1 127 ? 23.127 -5.627 -8.025 1.00 40.47 127 ASP A CA 1
ATOM 1003 C C . ASP A 1 127 ? 21.765 -6.154 -7.538 1.00 40.47 127 ASP A C 1
ATOM 1005 O O . ASP A 1 127 ? 21.643 -7.149 -6.818 1.00 40.47 127 ASP A O 1
ATOM 1009 N N . MET A 1 128 ? 20.719 -5.450 -7.963 1.00 40.94 128 MET A N 1
ATOM 1010 C CA . MET A 1 128 ? 19.320 -5.747 -7.705 1.00 40.94 128 MET A CA 1
ATOM 1011 C C . MET A 1 128 ? 18.844 -6.970 -8.496 1.00 40.94 128 MET A C 1
ATOM 1013 O O . MET A 1 128 ? 17.670 -7.291 -8.406 1.00 40.94 128 MET A O 1
ATOM 1017 N N . SER A 1 129 ? 19.707 -7.714 -9.209 1.00 38.16 129 SER A N 1
ATOM 1018 C CA . SER A 1 129 ? 19.331 -8.980 -9.871 1.00 38.16 129 SER A CA 1
ATOM 1019 C C . SER A 1 129 ? 18.844 -10.077 -8.909 1.00 38.16 129 SER A C 1
ATOM 1021 O O . SER A 1 129 ? 18.320 -11.104 -9.351 1.00 38.16 129 SER A O 1
ATOM 1023 N N . ARG A 1 130 ? 19.021 -9.875 -7.594 1.00 39.53 130 ARG A N 1
ATOM 1024 C CA . ARG A 1 130 ? 18.453 -10.707 -6.519 1.00 39.53 130 ARG A CA 1
ATOM 1025 C C . ARG A 1 130 ? 17.091 -10.233 -6.004 1.00 39.53 130 ARG A C 1
ATOM 1027 O O . ARG A 1 130 ? 16.404 -11.028 -5.368 1.00 39.53 130 ARG A O 1
ATOM 1034 N N . ALA A 1 131 ? 16.722 -8.978 -6.241 1.00 53.12 131 ALA A N 1
ATOM 1035 C CA . ALA A 1 131 ? 15.343 -8.525 -6.119 1.00 53.12 131 ALA A CA 1
ATOM 1036 C C . ALA A 1 131 ? 14.633 -8.776 -7.458 1.00 53.12 131 ALA A C 1
ATOM 1038 O O . ALA A 1 131 ? 15.284 -8.885 -8.499 1.00 53.12 131 ALA A O 1
ATOM 1039 N N . ASP A 1 132 ? 13.307 -8.877 -7.458 1.00 58.53 132 ASP A N 1
ATOM 1040 C CA . ASP A 1 132 ? 12.582 -8.903 -8.726 1.00 58.53 132 ASP A CA 1
ATOM 1041 C C . ASP A 1 132 ? 12.805 -7.553 -9.452 1.00 58.53 132 ASP A C 1
ATOM 1043 O O . ASP A 1 132 ? 12.533 -6.503 -8.866 1.00 58.53 132 ASP A O 1
ATOM 1047 N N . PRO A 1 133 ? 13.303 -7.519 -10.711 1.00 67.69 133 PRO A N 1
ATOM 1048 C CA . PRO A 1 133 ? 13.601 -6.272 -11.440 1.00 67.69 133 PRO A CA 1
ATOM 1049 C C . PRO A 1 133 ? 12.341 -5.504 -11.893 1.00 67.69 133 PRO A C 1
ATOM 1051 O O . PRO A 1 133 ? 12.369 -4.715 -12.841 1.00 67.69 133 PRO A O 1
ATOM 1054 N N . PHE A 1 134 ? 11.212 -5.779 -11.248 1.00 72.00 134 PHE A N 1
ATOM 1055 C CA . PHE A 1 134 ? 9.879 -5.339 -11.598 1.00 72.00 134 PHE A CA 1
ATOM 1056 C C . PHE A 1 134 ? 8.970 -5.329 -10.375 1.00 72.00 134 PHE A C 1
A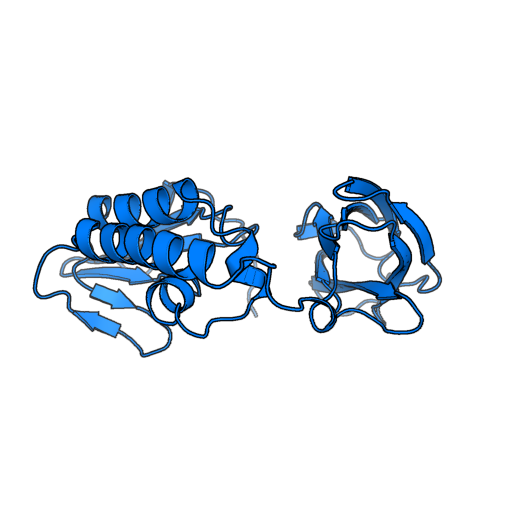TOM 1058 O O . PHE A 1 134 ? 9.218 -5.995 -9.374 1.00 72.00 134 PHE A O 1
ATOM 1065 N N . TRP A 1 135 ? 7.864 -4.609 -10.498 1.00 77.56 135 TRP A N 1
ATOM 1066 C CA . TRP A 1 135 ? 6.821 -4.530 -9.486 1.00 77.56 135 TRP A CA 1
ATOM 1067 C C . TRP A 1 135 ? 5.478 -4.953 -10.072 1.00 77.56 135 TRP A C 1
ATOM 1069 O O . TRP A 1 135 ? 5.191 -4.654 -11.232 1.00 77.56 135 TRP A O 1
ATOM 1079 N N . ILE A 1 136 ? 4.657 -5.624 -9.262 1.00 80.62 136 ILE A N 1
ATOM 1080 C CA . ILE A 1 136 ? 3.292 -6.046 -9.592 1.00 80.62 136 ILE A CA 1
ATOM 1081 C C . ILE A 1 136 ? 2.346 -5.456 -8.546 1.00 80.62 136 ILE A C 1
ATOM 1083 O O . ILE A 1 136 ? 2.439 -5.809 -7.369 1.00 80.62 136 ILE A O 1
ATOM 1087 N N . ARG A 1 137 ? 1.397 -4.619 -8.969 1.00 81.75 137 ARG A N 1
ATOM 1088 C CA . ARG A 1 137 ? 0.374 -4.045 -8.089 1.00 81.75 137 ARG A CA 1
ATOM 1089 C C . ARG A 1 137 ? -1.044 -4.403 -8.557 1.00 81.75 137 ARG A C 1
ATOM 1091 O O . ARG A 1 137 ? -1.413 -3.996 -9.663 1.00 81.75 137 ARG A O 1
ATOM 1098 N N . PRO A 1 138 ? -1.855 -5.103 -7.748 1.00 83.62 138 PRO A N 1
ATOM 1099 C CA . PRO A 1 138 ? -3.281 -5.260 -8.012 1.00 83.62 138 PRO A CA 1
ATOM 1100 C C . PRO A 1 138 ? -4.007 -3.913 -7.871 1.00 83.62 138 PRO A C 1
ATOM 1102 O O . PRO A 1 138 ? -3.635 -3.076 -7.059 1.00 83.62 138 PRO A O 1
ATOM 1105 N N . LEU A 1 139 ? -5.028 -3.664 -8.690 1.00 80.81 139 LEU A N 1
ATOM 1106 C CA . LEU A 1 139 ? -5.815 -2.431 -8.664 1.00 80.81 139 LEU A CA 1
ATOM 1107 C C . LEU A 1 139 ? -7.300 -2.699 -8.974 1.00 80.81 139 LEU A C 1
ATOM 1109 O O . LEU A 1 139 ? -7.610 -3.189 -10.064 1.00 80.81 139 LEU A O 1
ATOM 1113 N N . PRO A 1 140 ? -8.231 -2.315 -8.081 1.00 84.69 140 PRO A N 1
ATOM 1114 C CA . PRO A 1 140 ? -7.981 -1.923 -6.691 1.00 84.69 140 PRO A CA 1
ATOM 1115 C C . PRO A 1 140 ? -7.454 -3.109 -5.865 1.00 84.69 140 PRO A C 1
ATOM 1117 O O . PRO A 1 140 ? -7.800 -4.258 -6.130 1.00 84.69 140 PRO A O 1
ATOM 1120 N N . ASP A 1 141 ? -6.650 -2.826 -4.839 1.00 72.44 141 ASP A N 1
ATOM 1121 C CA . ASP A 1 141 ? -6.143 -3.843 -3.905 1.00 72.44 141 ASP A CA 1
ATOM 1122 C C . ASP A 1 141 ? -7.286 -4.512 -3.095 1.00 72.44 141 ASP A C 1
ATOM 1124 O O . ASP A 1 141 ? -7.178 -5.674 -2.702 1.00 72.44 141 ASP A O 1
ATOM 1128 N N . PHE A 1 142 ? -8.418 -3.813 -2.917 1.00 82.75 142 PHE A N 1
ATOM 1129 C CA . PHE A 1 142 ? -9.644 -4.316 -2.283 1.00 82.75 142 PHE A CA 1
ATOM 1130 C C . PHE A 1 142 ? -10.830 -4.305 -3.256 1.00 82.75 142 PHE A C 1
ATOM 1132 O O . PHE A 1 142 ? -11.123 -3.296 -3.896 1.00 82.75 142 PHE A O 1
ATOM 1139 N N . LEU A 1 143 ? -11.552 -5.423 -3.322 1.00 89.94 143 LEU A N 1
ATOM 1140 C CA . LEU A 1 143 ? -12.703 -5.659 -4.197 1.00 89.94 143 LEU A CA 1
ATOM 1141 C C . LEU A 1 143 ? -13.906 -6.141 -3.377 1.00 89.94 143 LEU A C 1
ATOM 1143 O O . LEU A 1 143 ? -13.760 -6.707 -2.296 1.00 89.94 143 LEU A O 1
ATOM 1147 N N . THR A 1 144 ? -15.118 -5.953 -3.898 1.00 92.56 144 THR A N 1
ATOM 1148 C CA . THR A 1 144 ? -16.346 -6.540 -3.338 1.00 92.56 144 THR A CA 1
ATOM 1149 C C . THR A 1 144 ? -17.127 -7.207 -4.460 1.00 92.56 144 THR A C 1
ATOM 1151 O O . THR A 1 144 ? -17.374 -6.578 -5.485 1.00 92.56 144 THR A O 1
ATOM 1154 N N . ALA A 1 145 ? -17.493 -8.476 -4.284 1.00 93.06 145 ALA A N 1
ATOM 1155 C CA . ALA A 1 145 ? -18.138 -9.282 -5.317 1.00 93.06 145 ALA A CA 1
ATOM 1156 C C . ALA A 1 145 ? -19.067 -10.344 -4.722 1.00 93.06 145 ALA A C 1
ATOM 1158 O O . ALA A 1 145 ? -18.896 -10.773 -3.580 1.00 93.06 145 ALA A O 1
ATOM 1159 N N . ARG A 1 146 ? -20.042 -10.812 -5.504 1.00 95.75 146 ARG A N 1
ATOM 1160 C CA . ARG A 1 146 ? -20.822 -12.003 -5.153 1.00 95.75 146 ARG A CA 1
ATOM 1161 C C . ARG A 1 146 ? -20.086 -13.256 -5.611 1.00 95.75 146 ARG A C 1
ATOM 1163 O O . ARG A 1 146 ? -19.477 -13.293 -6.675 1.00 95.75 146 ARG A O 1
ATOM 1170 N N . TRP A 1 147 ? -20.150 -14.305 -4.801 1.00 96.12 147 TRP A N 1
ATOM 1171 C CA . TRP A 1 147 ? -19.542 -15.590 -5.138 1.00 96.12 147 TRP A CA 1
ATOM 1172 C C . TRP A 1 147 ? -20.279 -16.244 -6.314 1.00 96.12 147 TRP A C 1
ATOM 1174 O O . TRP A 1 147 ? -21.505 -16.352 -6.308 1.00 96.12 147 TRP A O 1
ATOM 1184 N N . GLY A 1 148 ? -19.520 -16.689 -7.315 1.00 95.06 148 GLY A N 1
ATOM 1185 C CA . GLY A 1 148 ? -20.020 -17.177 -8.600 1.00 95.06 148 GLY A CA 1
ATOM 1186 C C . GLY A 1 148 ? -20.225 -16.102 -9.677 1.00 95.06 148 GLY A C 1
ATOM 1187 O O . GLY A 1 148 ? -20.552 -16.472 -10.800 1.00 95.06 148 GLY A O 1
ATOM 1188 N N . GLU A 1 149 ? -20.028 -14.812 -9.378 1.00 95.19 149 GLU A N 1
ATOM 1189 C CA . GLU A 1 149 ? -20.062 -13.732 -10.378 1.00 95.19 149 GLU A CA 1
ATOM 1190 C C . GLU A 1 149 ? -18.631 -13.334 -10.818 1.00 95.19 149 GLU A C 1
ATOM 1192 O O . GLU A 1 149 ? -17.704 -13.378 -9.997 1.00 95.19 149 GLU A O 1
ATOM 1197 N N . PRO A 1 150 ? -18.417 -12.938 -12.091 1.00 94.75 150 PRO A N 1
ATOM 1198 C CA . PRO A 1 150 ? -17.127 -12.438 -12.558 1.00 94.75 150 PRO A CA 1
ATOM 1199 C C . PRO A 1 150 ? -16.688 -11.157 -11.847 1.00 94.75 150 PRO A C 1
ATOM 1201 O O . PRO A 1 150 ? -17.437 -10.188 -11.742 1.00 94.75 150 PRO A O 1
ATOM 1204 N N . VAL A 1 151 ? -15.428 -11.138 -11.425 1.00 93.81 151 VAL A N 1
ATOM 1205 C CA . VAL A 1 151 ? -14.740 -9.987 -10.846 1.00 93.81 151 VAL A CA 1
ATOM 1206 C C . VAL A 1 151 ? -13.765 -9.451 -11.880 1.00 93.81 151 VAL A C 1
ATOM 1208 O O . VAL A 1 151 ? -12.906 -10.192 -12.351 1.00 93.81 151 VAL A O 1
ATOM 1211 N N . THR A 1 152 ? -13.867 -8.165 -12.210 1.00 93.56 152 THR A N 1
ATOM 1212 C CA . THR A 1 152 ? -12.919 -7.472 -13.092 1.00 93.56 152 THR A CA 1
ATOM 1213 C C . THR A 1 152 ? -12.039 -6.528 -12.289 1.00 93.56 152 THR A C 1
ATOM 1215 O O . THR A 1 152 ? -12.545 -5.704 -11.528 1.00 93.56 152 THR A O 1
ATOM 1218 N N . ALA A 1 153 ? -10.732 -6.609 -12.503 1.00 93.50 153 ALA A N 1
ATOM 1219 C CA . ALA A 1 153 ? -9.738 -5.748 -11.882 1.00 93.50 153 ALA A CA 1
ATOM 1220 C C . ALA A 1 153 ? -8.604 -5.449 -12.874 1.00 93.50 153 ALA A C 1
ATOM 1222 O O . ALA A 1 153 ? -8.657 -5.824 -14.047 1.00 93.50 153 ALA A O 1
ATOM 1223 N N . SER A 1 154 ? -7.565 -4.758 -12.424 1.00 94.31 154 SER A N 1
ATOM 1224 C CA . SER A 1 154 ? -6.343 -4.524 -13.190 1.00 94.31 154 SER A CA 1
ATOM 1225 C C . SER A 1 154 ? -5.111 -4.890 -12.376 1.00 94.31 154 SER A C 1
ATOM 1227 O O . SER A 1 154 ? -5.141 -4.911 -11.150 1.00 94.31 154 SER A O 1
ATOM 1229 N N . VAL A 1 155 ? -4.008 -5.156 -13.061 1.00 91.81 155 VAL A N 1
ATOM 1230 C CA . VAL A 1 155 ? -2.680 -5.322 -12.474 1.00 91.81 155 VAL A CA 1
ATOM 1231 C C . VAL A 1 155 ? -1.755 -4.328 -13.160 1.00 91.81 155 VAL A C 1
ATOM 1233 O O . VAL A 1 155 ? -1.593 -4.387 -14.378 1.00 91.81 155 VAL A O 1
ATOM 1236 N N . ARG A 1 156 ? -1.144 -3.412 -12.409 1.00 89.38 156 ARG A N 1
ATOM 1237 C CA . ARG A 1 156 ? -0.015 -2.623 -12.915 1.00 89.38 156 ARG A CA 1
ATOM 1238 C C . ARG A 1 156 ? 1.250 -3.448 -12.795 1.00 89.38 156 ARG A C 1
ATOM 1240 O O . ARG A 1 156 ? 1.530 -3.988 -11.727 1.00 89.38 156 ARG A O 1
ATOM 1247 N N . VAL A 1 157 ? 2.006 -3.528 -13.881 1.00 88.25 157 VAL A N 1
ATOM 1248 C CA . VAL A 1 157 ? 3.330 -4.148 -13.896 1.00 88.25 157 VAL A CA 1
ATOM 1249 C C . VAL A 1 157 ? 4.330 -3.136 -14.413 1.00 88.25 157 VAL A C 1
ATOM 1251 O O . VAL A 1 157 ? 4.134 -2.584 -15.494 1.00 88.25 157 VAL A O 1
ATOM 1254 N N . ARG A 1 158 ? 5.386 -2.888 -13.641 1.00 82.25 158 ARG A N 1
ATOM 1255 C CA . ARG A 1 158 ? 6.421 -1.903 -13.959 1.00 82.25 158 ARG A CA 1
ATOM 1256 C C . ARG A 1 158 ? 7.782 -2.574 -14.012 1.00 82.25 158 ARG A C 1
ATOM 1258 O O . ARG A 1 158 ? 8.157 -3.238 -13.052 1.00 82.25 158 ARG A O 1
ATOM 1265 N N . ASN A 1 159 ? 8.518 -2.382 -15.100 1.00 80.00 159 ASN A N 1
ATOM 1266 C CA . ASN A 1 159 ? 9.923 -2.760 -15.201 1.00 80.00 159 ASN A CA 1
ATOM 1267 C C . ASN A 1 159 ? 10.776 -1.645 -14.576 1.00 80.00 159 ASN A C 1
ATOM 1269 O O . ASN A 1 159 ? 10.602 -0.478 -14.917 1.00 80.00 159 ASN A O 1
ATOM 1273 N N . TYR A 1 160 ? 11.696 -1.986 -13.674 1.00 73.00 160 TYR A N 1
ATOM 1274 C CA . TYR A 1 160 ? 12.669 -1.046 -13.092 1.00 73.00 160 TYR A CA 1
ATOM 1275 C C . TYR A 1 160 ? 14.110 -1.361 -13.528 1.00 73.00 160 TYR A C 1
ATOM 1277 O O . TYR A 1 160 ? 15.060 -0.762 -13.030 1.00 73.00 160 TYR A O 1
ATOM 1285 N N . SER A 1 161 ? 14.306 -2.304 -14.453 1.00 68.12 161 SER A N 1
ATOM 1286 C CA . SER A 1 161 ? 15.623 -2.578 -15.024 1.00 68.12 161 SER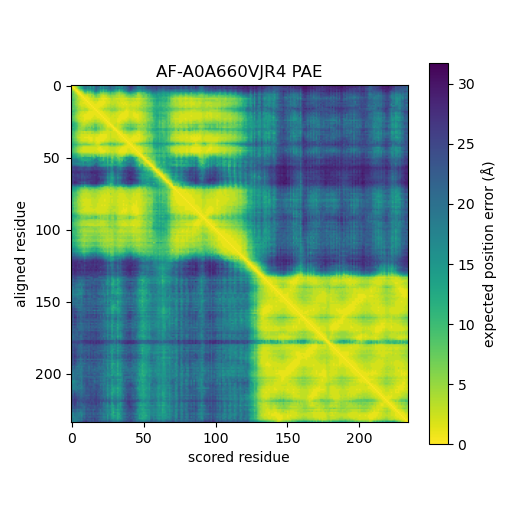 A CA 1
ATOM 1287 C C . SER A 1 161 ? 15.905 -1.732 -16.266 1.00 68.12 161 SER A C 1
ATOM 1289 O O . SER A 1 161 ? 15.007 -1.383 -17.033 1.00 68.12 161 SER A O 1
ATOM 1291 N N . GLY A 1 162 ? 17.193 -1.480 -16.515 1.00 72.50 162 GLY A N 1
ATOM 1292 C CA . GLY A 1 162 ? 17.691 -0.894 -17.764 1.00 72.50 162 GLY A CA 1
ATOM 1293 C C . GLY A 1 162 ? 17.644 -1.838 -18.978 1.00 72.50 162 GLY A C 1
ATOM 1294 O O . GLY A 1 162 ? 18.285 -1.549 -19.982 1.00 72.50 162 GLY A O 1
ATOM 1295 N N . SER A 1 163 ? 16.923 -2.960 -18.890 1.00 80.81 163 SER A N 1
ATOM 1296 C CA . SER A 1 163 ? 16.830 -3.999 -19.922 1.00 80.81 163 SER A CA 1
ATOM 1297 C C . SER A 1 163 ? 15.367 -4.363 -20.195 1.00 80.81 163 SER A C 1
ATOM 1299 O O . SER A 1 163 ? 14.532 -4.203 -19.305 1.00 80.81 163 SER A O 1
ATOM 1301 N N . PRO A 1 164 ? 15.028 -4.900 -21.380 1.00 89.19 164 PRO A N 1
ATOM 1302 C CA . PRO A 1 164 ? 13.710 -5.476 -21.618 1.00 89.19 164 PRO A CA 1
ATOM 1303 C C . PRO A 1 164 ? 13.400 -6.642 -20.670 1.00 89.19 164 PRO A C 1
ATOM 1305 O O . PRO A 1 164 ? 14.275 -7.439 -20.311 1.00 89.19 164 PRO A O 1
ATOM 1308 N N . LEU A 1 165 ? 12.129 -6.755 -20.300 1.00 87.19 165 LEU A N 1
ATOM 1309 C CA . LEU A 1 165 ? 11.606 -7.721 -19.347 1.00 87.19 165 LEU A CA 1
ATOM 1310 C C . LEU A 1 165 ? 10.445 -8.497 -19.972 1.00 87.19 165 LEU A C 1
ATOM 1312 O O . LEU A 1 165 ? 9.380 -7.935 -20.204 1.00 87.19 165 LEU A O 1
ATOM 1316 N N . ALA A 1 166 ? 10.635 -9.799 -20.173 1.00 94.12 166 ALA A N 1
ATOM 1317 C CA . ALA A 1 166 ? 9.569 -10.727 -20.538 1.00 94.12 166 ALA A CA 1
ATOM 1318 C C . ALA A 1 166 ? 9.106 -11.503 -19.297 1.00 94.12 166 ALA A C 1
ATOM 1320 O O . ALA A 1 166 ? 9.927 -12.097 -18.587 1.00 94.12 166 ALA A O 1
ATOM 1321 N N . LEU A 1 167 ? 7.796 -11.508 -19.040 1.00 93.75 167 LEU A N 1
ATOM 1322 C CA . LEU A 1 167 ? 7.199 -12.193 -17.895 1.00 93.75 167 LEU A CA 1
ATOM 1323 C C . LEU A 1 167 ? 5.828 -12.779 -18.211 1.00 93.75 167 LEU A C 1
ATOM 1325 O O . LEU A 1 167 ? 5.150 -12.362 -19.147 1.00 93.75 167 LEU A O 1
ATOM 1329 N N . THR A 1 168 ? 5.403 -13.754 -17.410 1.00 95.75 168 THR A N 1
ATOM 1330 C CA . THR A 1 168 ? 4.034 -14.285 -17.450 1.00 95.75 168 THR A CA 1
ATOM 1331 C C . THR A 1 168 ? 3.376 -14.139 -16.093 1.00 95.75 168 THR A C 1
ATOM 1333 O O . THR A 1 168 ? 3.816 -14.752 -15.127 1.00 95.75 168 THR A O 1
ATOM 1336 N N . LEU A 1 169 ? 2.315 -13.340 -16.032 1.00 94.75 169 LEU A N 1
ATOM 1337 C CA . LEU A 1 169 ? 1.441 -13.251 -14.872 1.00 94.75 169 LEU A CA 1
ATOM 1338 C C . LEU A 1 169 ? 0.552 -14.494 -14.765 1.00 94.75 169 LEU A C 1
ATOM 1340 O O . LEU A 1 169 ? 0.111 -15.025 -15.787 1.00 94.75 169 LEU A O 1
ATOM 1344 N N . SER A 1 170 ? 0.225 -14.899 -13.541 1.00 94.00 170 SER A N 1
ATOM 1345 C CA . SER A 1 170 ? -0.772 -15.931 -13.236 1.00 94.00 170 SER A CA 1
ATOM 1346 C C . SER A 1 170 ? -1.498 -15.628 -11.930 1.00 94.00 170 SER A C 1
ATOM 1348 O O . SER A 1 170 ? -0.866 -15.151 -10.984 1.00 94.00 170 SER A O 1
ATOM 1350 N N . LEU A 1 171 ? -2.791 -15.957 -11.860 1.00 93.38 171 LEU A N 1
ATOM 1351 C CA . LEU A 1 171 ? -3.544 -15.903 -10.605 1.00 93.38 171 LEU A CA 1
ATOM 1352 C C . LEU A 1 171 ? -3.360 -17.190 -9.789 1.00 93.38 171 LEU A C 1
ATOM 1354 O O . LEU A 1 171 ? -3.242 -18.277 -10.353 1.00 93.38 171 LEU A O 1
ATOM 1358 N N . SER A 1 172 ? -3.383 -17.074 -8.462 1.00 89.06 172 SER A N 1
ATOM 1359 C CA . SER A 1 172 ? -3.329 -18.209 -7.538 1.00 89.06 172 SER A CA 1
ATOM 1360 C C . SER A 1 172 ? -4.288 -18.024 -6.360 1.00 89.06 172 SER A C 1
ATOM 1362 O O . SER A 1 172 ? -4.129 -17.127 -5.534 1.00 89.06 172 SER A O 1
ATOM 1364 N N . CYS A 1 173 ? -5.307 -18.884 -6.281 1.00 89.12 173 CYS A N 1
ATOM 1365 C CA . CYS A 1 173 ? -6.134 -19.091 -5.091 1.00 89.12 173 CYS A CA 1
ATOM 1366 C C . CYS A 1 173 ? -7.041 -20.318 -5.287 1.00 89.12 173 CYS A C 1
ATOM 1368 O O . CYS A 1 173 ? -7.748 -20.416 -6.291 1.00 89.12 173 CYS A O 1
ATOM 1370 N N . ASP A 1 174 ? -7.084 -21.219 -4.302 1.00 89.62 174 ASP A N 1
ATOM 1371 C CA . ASP A 1 174 ? -7.892 -22.453 -4.345 1.00 89.62 174 ASP A CA 1
ATOM 1372 C C . ASP A 1 174 ? -9.406 -22.194 -4.398 1.00 89.62 174 ASP A C 1
ATOM 1374 O O . ASP A 1 174 ? -10.199 -23.096 -4.679 1.00 89.62 174 ASP A O 1
ATOM 1378 N N . GLN A 1 175 ? -9.825 -20.959 -4.113 1.00 93.94 175 GLN A N 1
ATOM 1379 C CA . GLN A 1 175 ? -11.214 -20.509 -4.166 1.00 93.94 175 GLN A CA 1
ATOM 1380 C C . GLN A 1 175 ? -11.600 -19.909 -5.526 1.00 93.94 175 GLN A C 1
ATOM 1382 O O . GLN A 1 175 ? -12.738 -19.472 -5.674 1.00 93.94 175 GLN A O 1
ATOM 1387 N N . LEU A 1 176 ? -10.716 -19.894 -6.531 1.00 93.19 176 LEU A N 1
ATOM 1388 C CA . LEU A 1 176 ? -11.091 -19.539 -7.904 1.00 93.19 176 LEU A CA 1
ATOM 1389 C C . LEU A 1 176 ? -11.820 -20.698 -8.589 1.00 93.19 176 LEU A C 1
ATOM 1391 O O . LEU A 1 176 ? -11.395 -21.848 -8.490 1.00 93.19 176 LEU A O 1
ATOM 1395 N N . SER A 1 177 ? -12.908 -20.409 -9.306 1.00 88.81 177 SER A N 1
ATOM 1396 C CA . SER A 1 177 ? -13.582 -21.410 -10.148 1.00 88.81 177 SER A CA 1
ATOM 1397 C C . SER A 1 177 ? -12.794 -21.726 -11.420 1.00 88.81 177 SER A C 1
ATOM 1399 O O . SER A 1 177 ? -12.934 -22.814 -11.966 1.00 88.81 177 SER A O 1
ATOM 1401 N N . ASP A 1 178 ? -11.959 -20.786 -11.863 1.00 78.62 178 ASP A N 1
ATOM 1402 C CA . ASP A 1 178 ? -10.997 -20.955 -12.946 1.00 78.62 178 ASP A CA 1
ATOM 1403 C C . ASP A 1 178 ? -9.633 -20.402 -12.502 1.00 78.62 178 ASP A C 1
ATOM 1405 O O . ASP A 1 178 ? -9.444 -19.192 -12.367 1.00 78.62 178 ASP A O 1
ATOM 1409 N N . ALA A 1 179 ? -8.691 -21.308 -12.236 1.00 72.12 179 ALA A N 1
ATOM 1410 C CA . ALA A 1 179 ? -7.314 -20.987 -11.860 1.00 72.12 179 ALA A CA 1
ATOM 1411 C C . ALA A 1 179 ? -6.358 -20.942 -13.073 1.00 72.12 179 ALA A C 1
ATOM 1413 O O . ALA A 1 179 ? -5.142 -20.889 -12.902 1.00 72.12 179 ALA A O 1
ATOM 1414 N N . SER A 1 1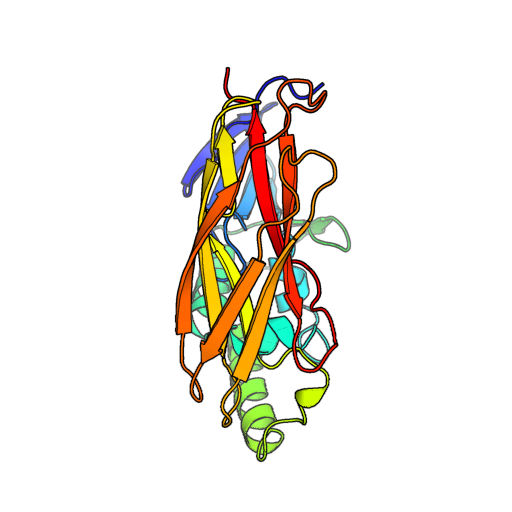80 ? -6.878 -21.002 -14.306 1.00 80.62 180 SER A N 1
ATOM 1415 C CA . SER A 1 180 ? -6.061 -21.070 -15.524 1.00 80.62 180 SER A CA 1
ATOM 1416 C C . SER A 1 180 ? -5.582 -19.711 -16.044 1.00 80.62 180 SER A C 1
ATOM 1418 O O . SER A 1 180 ? -4.726 -19.685 -16.933 1.00 80.62 180 SER A O 1
ATOM 1420 N N . TRP A 1 181 ? -6.084 -18.591 -15.497 1.00 91.62 181 TRP A N 1
ATOM 1421 C CA . TRP A 1 181 ? -5.752 -17.249 -15.986 1.00 91.62 181 TRP A CA 1
ATOM 1422 C C . TRP A 1 181 ? -4.241 -17.006 -15.980 1.00 91.62 181 TRP A C 1
ATOM 1424 O O . TRP A 1 181 ? -3.579 -17.057 -14.937 1.00 91.62 181 TRP A O 1
ATOM 1434 N N . LYS A 1 182 ? -3.710 -16.700 -17.167 1.00 93.94 182 LYS A N 1
ATOM 1435 C CA . LYS A 1 182 ? -2.318 -16.316 -17.393 1.00 93.94 182 LYS A CA 1
ATOM 1436 C C . LYS A 1 182 ? -2.236 -15.214 -18.437 1.00 93.94 182 LYS A C 1
ATOM 1438 O O . LYS A 1 182 ? -3.006 -15.202 -19.397 1.00 93.94 182 LYS A O 1
ATOM 1443 N N . LYS A 1 183 ? -1.253 -14.325 -18.294 1.00 95.44 183 LYS A N 1
ATOM 1444 C CA . LYS A 1 183 ? -0.958 -13.289 -19.288 1.00 95.44 183 LYS A CA 1
ATOM 1445 C C . LYS A 1 183 ? 0.541 -13.069 -19.420 1.00 95.44 183 LYS A C 1
ATOM 1447 O O . LYS A 1 183 ? 1.179 -12.566 -18.499 1.00 95.44 183 LYS A O 1
ATOM 1452 N N . SER A 1 184 ? 1.088 -13.410 -20.580 1.00 96.44 184 SER A N 1
ATOM 1453 C CA . SER A 1 184 ? 2.446 -13.016 -20.955 1.00 96.44 184 SER A CA 1
ATOM 1454 C C . SER A 1 184 ? 2.476 -11.558 -21.410 1.00 96.44 184 SER A C 1
ATOM 1456 O O . SER A 1 184 ? 1.530 -11.080 -22.045 1.00 96.44 184 SER A O 1
ATOM 1458 N N . LEU A 1 185 ? 3.552 -10.862 -21.057 1.00 95.62 185 LEU A N 1
ATOM 1459 C CA . LEU A 1 185 ? 3.820 -9.480 -21.432 1.00 95.62 185 LEU A CA 1
ATOM 1460 C C . LEU A 1 185 ? 5.324 -9.221 -21.514 1.00 95.62 185 LEU A C 1
ATOM 1462 O O . LEU A 1 185 ? 6.119 -9.826 -20.791 1.00 95.62 185 LEU A O 1
ATOM 1466 N N . GLU A 1 186 ? 5.679 -8.299 -22.397 1.00 96.25 186 GLU A N 1
ATOM 1467 C CA . GLU A 1 186 ? 7.026 -7.773 -22.561 1.00 96.25 186 GLU A CA 1
ATOM 1468 C C . GLU A 1 186 ? 6.979 -6.274 -22.264 1.00 96.25 186 GLU A C 1
ATOM 1470 O O . GLU A 1 186 ? 6.058 -5.585 -22.703 1.00 96.25 186 GLU A O 1
ATOM 1475 N N . LEU A 1 187 ? 7.941 -5.791 -21.481 1.00 91.56 187 LEU A N 1
ATOM 1476 C CA . LEU A 1 187 ? 8.110 -4.383 -21.132 1.00 91.56 187 LEU A CA 1
ATOM 1477 C C . LEU A 1 187 ? 9.518 -3.946 -21.525 1.00 91.56 187 LEU A C 1
ATOM 1479 O O . LEU A 1 187 ? 10.498 -4.607 -21.166 1.00 91.56 187 LEU A O 1
ATOM 1483 N N . GLY A 1 188 ? 9.635 -2.815 -22.210 1.00 88.38 188 GLY A N 1
ATOM 1484 C CA . GLY A 1 188 ? 10.904 -2.129 -22.405 1.00 88.38 188 GLY A CA 1
ATOM 1485 C C . GLY A 1 188 ? 11.508 -1.636 -21.080 1.00 88.38 188 GLY A C 1
ATOM 1486 O O . GLY A 1 188 ? 10.868 -1.709 -20.022 1.00 88.38 188 GLY A O 1
ATOM 1487 N N . PRO A 1 189 ? 12.760 -1.149 -21.097 1.00 83.62 189 PRO A N 1
ATOM 1488 C CA . PRO A 1 189 ? 13.396 -0.554 -19.924 1.00 83.62 189 PRO A CA 1
ATOM 1489 C C . PRO A 1 189 ? 12.536 0.566 -19.326 1.00 83.62 189 PRO A C 1
ATOM 1491 O O . PRO A 1 189 ? 12.106 1.461 -20.049 1.00 83.62 189 PRO A O 1
ATOM 1494 N N . TRP A 1 190 ? 12.311 0.534 -18.010 1.00 74.62 190 TRP A N 1
ATOM 1495 C CA . TRP A 1 190 ? 11.521 1.535 -17.263 1.00 74.62 190 TRP A CA 1
ATOM 1496 C C . TRP A 1 190 ? 10.031 1.672 -17.642 1.00 74.62 190 TRP A C 1
ATOM 1498 O O . TRP A 1 190 ? 9.342 2.550 -17.107 1.00 74.62 190 TRP A O 1
ATOM 1508 N N . GLU A 1 191 ? 9.524 0.815 -18.534 1.00 82.81 191 GLU A N 1
ATOM 1509 C CA . GLU A 1 191 ? 8.130 0.824 -18.980 1.00 82.81 191 GLU A CA 1
ATOM 1510 C C . GLU A 1 191 ? 7.160 0.231 -17.953 1.00 82.81 191 GLU A C 1
ATOM 1512 O O . GLU A 1 191 ? 7.525 -0.465 -17.000 1.00 82.81 191 GLU A O 1
ATOM 1517 N N . GLU A 1 192 ? 5.877 0.504 -18.174 1.00 87.94 192 GLU A N 1
ATOM 1518 C CA . GLU A 1 192 ? 4.786 0.068 -17.321 1.00 87.94 192 GLU A CA 1
ATOM 1519 C C . GLU A 1 192 ? 3.561 -0.301 -18.163 1.00 87.94 192 GLU A C 1
ATOM 1521 O O . GLU A 1 192 ? 3.205 0.418 -19.095 1.00 87.94 192 GLU A O 1
ATOM 1526 N N . ALA A 1 193 ? 2.886 -1.393 -17.803 1.00 91.94 193 ALA A N 1
ATOM 1527 C CA . ALA A 1 193 ? 1.614 -1.793 -18.392 1.00 91.94 193 ALA A CA 1
ATOM 1528 C C . ALA A 1 193 ? 0.512 -1.910 -17.335 1.00 91.94 193 ALA A C 1
ATOM 1530 O O . ALA A 1 193 ? 0.749 -2.323 -16.198 1.00 91.94 193 ALA A O 1
ATOM 1531 N N . VAL A 1 194 ? -0.720 -1.614 -17.752 1.00 93.88 194 VAL A N 1
ATOM 1532 C CA . VAL A 1 194 ? -1.946 -1.943 -17.017 1.00 93.88 194 VAL A CA 1
ATOM 1533 C C . VAL A 1 194 ? -2.576 -3.159 -17.689 1.00 93.88 194 VAL A C 1
ATOM 1535 O O . VAL A 1 194 ? -2.992 -3.096 -18.844 1.00 93.88 194 VAL A O 1
ATOM 1538 N N . VAL A 1 195 ? -2.632 -4.278 -16.975 1.00 96.19 195 VAL A N 1
ATOM 1539 C CA . VAL A 1 195 ? -3.156 -5.552 -17.472 1.00 96.19 195 VAL A CA 1
ATOM 1540 C C . VAL A 1 195 ? -4.549 -5.786 -16.889 1.00 96.19 195 VAL A C 1
ATOM 1542 O O . VAL A 1 195 ? -4.655 -5.944 -15.672 1.00 96.19 195 VAL A O 1
ATOM 1545 N N . PRO A 1 196 ? -5.621 -5.846 -17.697 1.00 95.06 196 PRO A N 1
ATOM 1546 C CA . PRO A 1 196 ? -6.932 -6.226 -17.191 1.00 95.06 196 PRO A CA 1
ATOM 1547 C C . PRO A 1 196 ? -6.928 -7.697 -16.756 1.00 95.06 196 PRO A C 1
ATOM 1549 O O . PRO A 1 196 ? -6.440 -8.581 -17.464 1.00 95.06 196 PRO A O 1
ATOM 1552 N N . VAL A 1 197 ? -7.501 -7.945 -15.585 1.00 94.25 197 VAL A N 1
ATOM 1553 C CA . VAL A 1 197 ? -7.662 -9.256 -14.955 1.00 94.25 197 VAL A CA 1
ATOM 1554 C C . VAL A 1 197 ? -9.154 -9.524 -14.792 1.00 94.25 197 VAL A C 1
ATOM 1556 O O . VAL A 1 197 ? -9.909 -8.641 -14.386 1.00 94.25 197 VAL A O 1
ATOM 1559 N N . SER A 1 198 ? -9.580 -10.751 -15.085 1.00 93.62 198 SER A N 1
ATOM 1560 C CA . SER A 1 198 ? -10.920 -11.222 -14.741 1.00 93.62 198 SER A CA 1
ATOM 1561 C C . SER A 1 198 ? -10.842 -12.633 -14.180 1.00 93.62 198 SER A C 1
ATOM 1563 O O . SER A 1 198 ? -10.113 -13.471 -14.711 1.00 93.62 198 SER A O 1
ATOM 1565 N N . PHE A 1 199 ? -11.562 -12.872 -13.090 1.00 94.88 199 PHE A N 1
ATOM 1566 C CA . PHE A 1 199 ? -11.629 -14.158 -12.401 1.00 94.88 199 PHE A CA 1
ATOM 1567 C C . PHE A 1 199 ? -12.990 -14.323 -11.723 1.00 94.88 199 PHE A C 1
ATOM 1569 O O . PHE A 1 199 ? -13.800 -13.403 -11.677 1.00 94.88 199 PHE A O 1
ATOM 1576 N N . THR A 1 200 ? -13.279 -15.504 -11.188 1.00 95.88 200 THR A N 1
ATOM 1577 C CA . THR A 1 200 ? -14.515 -15.762 -10.436 1.00 95.88 200 THR A CA 1
ATOM 1578 C C . THR A 1 200 ? -14.177 -16.554 -9.183 1.00 95.88 200 THR A C 1
ATOM 1580 O O . THR A 1 200 ? -13.478 -17.565 -9.251 1.00 95.88 200 THR A O 1
ATOM 1583 N N . VAL A 1 201 ? -14.661 -16.090 -8.030 1.00 95.56 201 VAL A N 1
ATOM 1584 C CA . VAL A 1 201 ? -14.583 -16.843 -6.770 1.00 95.56 201 VAL A CA 1
ATOM 1585 C C . VAL A 1 201 ? -15.715 -17.872 -6.755 1.00 95.56 201 VAL A C 1
ATOM 1587 O O . VAL A 1 201 ? -16.855 -17.539 -7.080 1.00 95.56 201 VAL A O 1
ATOM 1590 N N . LYS A 1 202 ? -15.409 -19.118 -6.385 1.00 96.81 202 LYS A N 1
ATOM 1591 C CA . LYS A 1 202 ? -16.346 -20.248 -6.309 1.00 96.81 202 LYS A CA 1
ATOM 1592 C C . LYS A 1 202 ? -17.611 -19.888 -5.523 1.00 96.81 202 LYS A C 1
ATOM 1594 O O . LYS A 1 202 ? -17.532 -19.320 -4.436 1.00 96.81 202 LYS A O 1
ATOM 1599 N N . LYS A 1 203 ? -18.783 -20.253 -6.054 1.00 96.44 203 LYS A N 1
ATOM 1600 C CA . LYS A 1 203 ? -20.106 -19.924 -5.482 1.00 96.44 203 LYS A CA 1
ATOM 1601 C C . LYS A 1 203 ? -20.296 -20.441 -4.048 1.00 96.44 203 LYS A C 1
ATOM 1603 O O . LYS A 1 203 ? -20.945 -19.789 -3.233 1.00 96.44 203 LYS A O 1
ATOM 1608 N N . ASP A 1 204 ? -19.721 -21.601 -3.760 1.00 95.25 204 ASP A N 1
ATOM 1609 C CA . ASP A 1 204 ? -19.719 -22.310 -2.481 1.00 95.25 204 ASP A CA 1
ATOM 1610 C C . ASP A 1 204 ? -18.567 -21.900 -1.544 1.00 95.25 204 ASP A C 1
ATOM 1612 O O . ASP A 1 204 ? -18.419 -22.487 -0.474 1.00 95.25 204 ASP A O 1
ATOM 1616 N N . CYS A 1 205 ? -17.777 -20.874 -1.894 1.00 93.50 205 CYS A N 1
ATOM 1617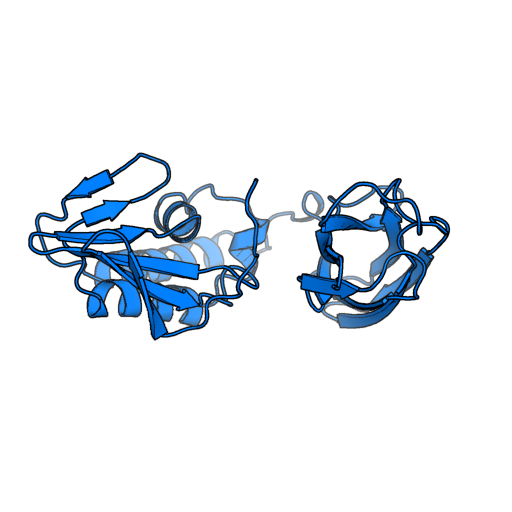 C CA . CYS A 1 205 ? -16.684 -20.396 -1.050 1.00 93.50 205 CYS A CA 1
ATOM 1618 C C . CYS A 1 205 ? -17.193 -20.042 0.369 1.00 93.50 205 CYS A C 1
ATOM 1620 O O . CYS A 1 205 ? -18.069 -19.174 0.515 1.00 93.50 205 CYS A O 1
ATOM 1622 N N . PRO A 1 206 ? -16.653 -20.681 1.430 1.00 92.62 206 PRO A N 1
ATOM 1623 C CA . PRO A 1 206 ? -17.174 -20.554 2.793 1.00 92.62 206 PRO A CA 1
ATOM 1624 C C . PRO A 1 206 ? -16.766 -19.239 3.472 1.00 92.62 206 PRO A C 1
ATOM 1626 O O . PRO A 1 206 ? -17.282 -18.904 4.538 1.00 92.62 206 PRO A O 1
ATOM 1629 N N . PHE A 1 207 ? -15.833 -18.491 2.879 1.00 90.31 207 PHE A N 1
ATOM 1630 C CA . PHE A 1 207 ? -15.246 -17.301 3.479 1.00 90.31 207 PHE A CA 1
ATOM 1631 C C . PHE A 1 207 ? -16.032 -16.026 3.142 1.00 90.31 207 PHE A C 1
ATOM 1633 O O . PHE A 1 207 ? -16.645 -15.895 2.080 1.00 90.31 207 PHE A O 1
ATOM 1640 N N . SER A 1 208 ? -15.980 -15.052 4.054 1.00 87.69 208 SER A N 1
ATOM 1641 C CA . SER A 1 208 ? -16.478 -13.683 3.846 1.00 87.69 208 SER A CA 1
ATOM 1642 C C . SER A 1 208 ? -15.472 -12.773 3.127 1.00 87.69 208 SER A C 1
ATOM 1644 O O . SER A 1 208 ? -15.828 -11.673 2.702 1.00 87.69 208 SER A O 1
ATOM 1646 N N . GLY A 1 209 ? -14.227 -13.225 2.975 1.00 90.12 209 GLY A N 1
ATOM 1647 C CA . GLY A 1 209 ? -13.194 -12.580 2.177 1.00 90.12 209 GLY A CA 1
ATOM 1648 C C . GLY A 1 209 ? -12.131 -13.586 1.736 1.00 90.12 209 GLY A C 1
ATOM 1649 O O . GLY A 1 209 ? -11.903 -14.581 2.421 1.00 90.12 209 GLY A O 1
ATOM 1650 N N . VAL A 1 210 ? -11.519 -13.342 0.580 1.00 89.38 210 VAL A N 1
ATOM 1651 C CA . VAL A 1 210 ? -10.556 -14.232 -0.079 1.00 89.38 210 VAL A CA 1
ATOM 1652 C C . VAL A 1 210 ? -9.389 -13.406 -0.613 1.00 89.38 210 VAL A C 1
ATOM 1654 O O . VAL A 1 210 ? -9.603 -12.425 -1.325 1.00 89.38 210 VAL A O 1
ATOM 1657 N N . GLY A 1 211 ? -8.160 -13.823 -0.303 1.00 89.06 211 GLY A N 1
ATOM 1658 C CA . GLY A 1 211 ? -6.966 -13.354 -1.006 1.00 89.06 211 GLY A CA 1
ATOM 1659 C C . GLY A 1 211 ? -6.836 -14.074 -2.349 1.00 89.06 211 GLY A C 1
ATOM 1660 O O . GLY A 1 211 ? -6.843 -15.305 -2.392 1.00 89.06 211 GLY A O 1
ATOM 1661 N N . VAL A 1 212 ? -6.743 -13.321 -3.443 1.00 91.31 212 VAL A N 1
ATOM 1662 C CA . VAL A 1 212 ? -6.452 -13.841 -4.784 1.00 91.31 212 VAL A CA 1
ATOM 1663 C C . VAL A 1 212 ? -5.066 -13.354 -5.181 1.00 91.31 212 VAL A C 1
ATOM 1665 O O . VAL A 1 212 ? -4.881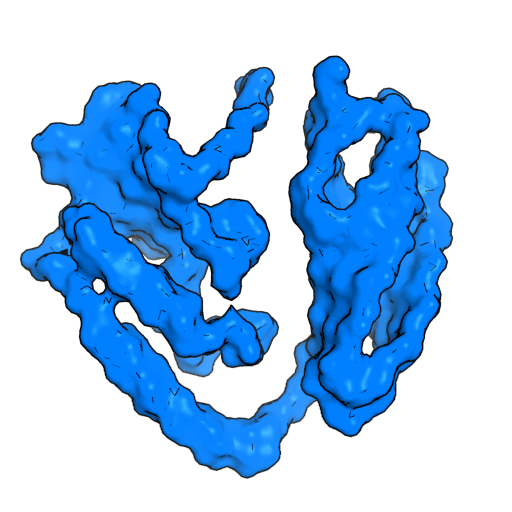 -12.172 -5.472 1.00 91.31 212 VAL A O 1
ATOM 1668 N N . GLY A 1 213 ? -4.091 -14.261 -5.155 1.00 89.69 213 GLY A N 1
ATOM 1669 C CA . GLY A 1 213 ? -2.706 -13.961 -5.487 1.00 89.69 213 GLY A CA 1
ATOM 1670 C C . GLY A 1 213 ? -2.520 -13.663 -6.974 1.00 89.69 213 GLY A C 1
ATOM 1671 O O . GLY A 1 213 ? -3.181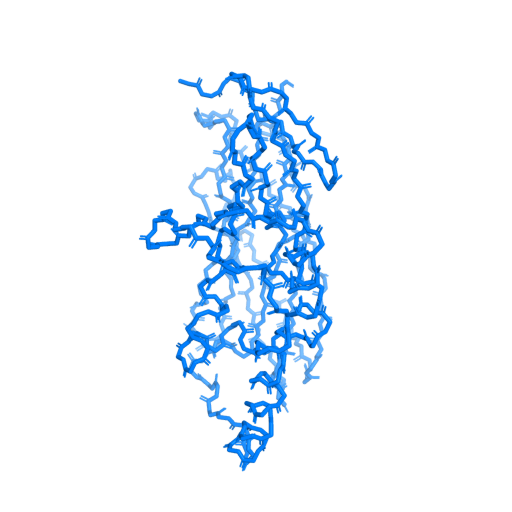 -14.259 -7.823 1.00 89.69 213 GLY A O 1
ATOM 1672 N N . ILE A 1 214 ? -1.591 -12.764 -7.281 1.00 91.19 214 ILE A N 1
ATOM 1673 C CA . ILE A 1 214 ? -1.048 -12.488 -8.609 1.00 91.19 214 ILE A CA 1
ATOM 1674 C C . ILE A 1 214 ? 0.480 -12.591 -8.515 1.00 91.19 214 ILE A C 1
ATOM 1676 O O . ILE A 1 214 ? 1.125 -11.868 -7.758 1.00 91.19 214 ILE A O 1
ATOM 1680 N N . ALA A 1 215 ? 1.064 -13.515 -9.274 1.00 88.31 215 ALA A N 1
ATOM 1681 C CA . ALA A 1 215 ? 2.512 -13.711 -9.361 1.00 88.31 215 ALA A CA 1
ATOM 1682 C C . ALA A 1 215 ? 2.982 -13.529 -10.806 1.00 88.31 215 ALA A C 1
ATOM 1684 O O . ALA A 1 215 ? 2.235 -13.842 -11.736 1.00 88.31 215 ALA A O 1
ATOM 1685 N N . ALA A 1 216 ? 4.221 -13.076 -11.000 1.00 87.62 216 ALA A N 1
ATOM 1686 C CA . ALA A 1 216 ? 4.907 -13.165 -12.285 1.00 87.62 216 ALA A CA 1
ATOM 1687 C C . ALA A 1 216 ? 5.878 -14.343 -12.284 1.00 87.62 216 ALA A C 1
ATOM 1689 O O . ALA A 1 216 ? 6.543 -14.608 -11.288 1.00 87.62 216 ALA A O 1
ATOM 1690 N N . VAL A 1 217 ? 6.029 -14.994 -13.433 1.00 87.81 217 VAL A N 1
ATOM 1691 C CA . VAL A 1 217 ? 7.164 -15.868 -13.726 1.00 87.81 217 VAL A CA 1
ATOM 1692 C C . VAL A 1 217 ? 8.111 -15.138 -14.673 1.00 87.81 217 VAL A C 1
ATOM 1694 O O . VAL A 1 217 ? 7.721 -14.785 -15.788 1.00 87.81 217 VAL A O 1
ATOM 1697 N N . VAL A 1 218 ? 9.357 -14.944 -14.239 1.00 82.88 218 VAL A N 1
ATOM 1698 C CA . VAL A 1 218 ? 10.439 -14.292 -14.991 1.00 82.88 218 VAL A CA 1
ATOM 1699 C C . VAL A 1 218 ? 11.625 -15.235 -15.075 1.00 82.88 218 VAL A C 1
ATOM 1701 O O . VAL A 1 218 ? 12.152 -15.680 -14.058 1.00 82.88 218 VAL A O 1
ATOM 1704 N N . ARG A 1 219 ? 12.043 -15.576 -16.302 1.00 81.94 219 ARG A N 1
ATOM 1705 C CA . ARG A 1 219 ? 13.166 -16.504 -16.564 1.00 81.94 219 ARG A CA 1
ATOM 1706 C C . ARG A 1 219 ? 13.065 -17.817 -15.756 1.00 81.94 219 ARG A C 1
ATOM 1708 O O . ARG A 1 219 ? 14.064 -18.336 -15.267 1.00 81.94 219 ARG A O 1
ATOM 1715 N N . GLY A 1 220 ? 11.843 -18.332 -15.589 1.00 76.69 220 GLY A N 1
ATOM 1716 C CA . GLY A 1 220 ? 11.548 -19.566 -14.848 1.00 76.69 220 GLY A CA 1
ATOM 1717 C C . GLY A 1 220 ? 11.465 -19.434 -13.319 1.00 76.69 220 GLY A C 1
ATOM 1718 O O . GLY A 1 220 ? 11.194 -20.432 -12.658 1.00 76.69 220 GLY A O 1
ATOM 1719 N N . ARG A 1 221 ? 11.658 -18.241 -12.742 1.00 74.56 221 ARG A N 1
ATOM 1720 C CA . ARG A 1 221 ? 11.458 -17.974 -11.307 1.00 74.56 221 ARG A CA 1
ATOM 1721 C C . ARG A 1 221 ? 10.121 -17.280 -11.080 1.00 74.56 221 ARG A C 1
ATOM 1723 O O . ARG A 1 221 ? 9.788 -16.366 -11.827 1.00 74.56 221 ARG A O 1
ATOM 1730 N N . ALA A 1 222 ? 9.373 -17.710 -10.068 1.00 78.38 222 ALA A N 1
ATOM 1731 C CA . ALA A 1 222 ? 8.164 -17.021 -9.629 1.00 78.38 222 ALA A CA 1
ATOM 1732 C C . ALA A 1 222 ? 8.520 -15.890 -8.652 1.00 78.38 222 ALA A C 1
ATOM 1734 O O . ALA A 1 222 ? 9.345 -16.099 -7.761 1.00 78.38 222 ALA A O 1
ATOM 1735 N N . SER A 1 223 ? 7.879 -14.732 -8.808 1.00 76.38 223 SER A N 1
ATOM 1736 C CA . SER A 1 223 ? 7.909 -13.647 -7.828 1.00 76.38 223 SER A CA 1
ATOM 1737 C C . SER A 1 223 ? 7.189 -14.059 -6.544 1.00 76.38 223 SER A C 1
ATOM 1739 O O . SER A 1 223 ? 6.364 -14.980 -6.538 1.00 76.38 223 SER A O 1
ATOM 1741 N N . VAL A 1 224 ? 7.409 -13.310 -5.463 1.00 71.31 224 VAL A N 1
ATOM 1742 C CA . VAL A 1 224 ? 6.450 -13.319 -4.347 1.00 71.31 224 VAL A CA 1
ATOM 1743 C C . VAL A 1 224 ? 5.093 -12.833 -4.892 1.00 71.31 224 VAL A C 1
ATOM 1745 O O . VAL A 1 224 ? 5.067 -11.837 -5.625 1.00 71.31 224 VAL A O 1
ATOM 1748 N N . PRO A 1 225 ? 3.970 -13.523 -4.620 1.00 76.75 225 PRO A N 1
ATOM 1749 C CA . PRO A 1 225 ? 2.663 -13.064 -5.071 1.00 76.75 225 PRO A CA 1
ATOM 1750 C C . PRO A 1 225 ? 2.233 -11.814 -4.295 1.00 76.75 225 PRO A C 1
ATOM 1752 O O . PRO A 1 225 ? 2.245 -11.808 -3.064 1.00 76.75 225 PRO A O 1
ATOM 1755 N N . THR A 1 226 ? 1.785 -10.779 -5.007 1.00 80.88 226 THR A N 1
ATOM 1756 C CA . THR A 1 226 ? 0.912 -9.747 -4.418 1.00 80.88 226 THR A CA 1
ATOM 1757 C C . THR A 1 226 ? -0.541 -10.226 -4.507 1.00 80.88 226 THR A C 1
ATOM 1759 O O . THR A 1 226 ? -0.793 -11.290 -5.070 1.00 80.88 226 THR A O 1
ATOM 1762 N N . GLN A 1 227 ? -1.518 -9.544 -3.899 1.00 86.69 227 GLN A N 1
ATOM 1763 C CA . GLN A 1 227 ? -2.883 -10.089 -3.809 1.00 86.69 227 GLN A CA 1
ATOM 1764 C C . GLN A 1 227 ? -3.987 -9.040 -3.927 1.00 86.69 227 GLN A C 1
ATOM 1766 O O . GLN A 1 227 ? -3.891 -7.956 -3.358 1.00 86.69 227 GLN A O 1
ATOM 1771 N N . PHE A 1 228 ? -5.073 -9.416 -4.599 1.00 85.94 228 PHE A N 1
ATOM 1772 C CA . PHE A 1 228 ? -6.371 -8.775 -4.426 1.00 85.94 228 PHE A CA 1
ATOM 1773 C C . PHE A 1 228 ? -7.033 -9.320 -3.157 1.00 85.94 228 PHE A C 1
ATOM 1775 O O . PHE A 1 228 ? -7.075 -10.537 -2.963 1.00 85.94 228 PHE A O 1
ATOM 1782 N N . VAL A 1 229 ? -7.624 -8.459 -2.333 1.00 85.94 229 VAL A N 1
ATOM 1783 C CA . VAL A 1 229 ? -8.509 -8.869 -1.234 1.00 85.94 229 VAL A CA 1
ATOM 1784 C C . VAL A 1 229 ? -9.954 -8.701 -1.689 1.00 85.94 229 VAL A C 1
ATOM 1786 O O . VAL A 1 229 ? -10.448 -7.585 -1.838 1.00 85.94 229 VAL A O 1
ATOM 1789 N N . VAL A 1 230 ? -10.647 -9.811 -1.928 1.00 89.44 230 VAL A N 1
ATOM 1790 C CA . VAL A 1 230 ? -12.034 -9.808 -2.409 1.00 89.44 230 VAL A CA 1
ATOM 1791 C C . VAL A 1 230 ? -12.969 -10.111 -1.248 1.00 89.44 230 VAL A C 1
ATOM 1793 O O . VAL A 1 230 ? -12.895 -11.190 -0.667 1.00 89.44 230 VAL A O 1
ATOM 1796 N N . HIS A 1 231 ? -13.867 -9.189 -0.918 1.00 91.62 231 HIS A N 1
ATOM 1797 C CA . HIS A 1 231 ? -14.913 -9.390 0.083 1.00 91.62 231 HIS A CA 1
ATOM 1798 C C . HIS A 1 231 ? -16.225 -9.859 -0.545 1.00 91.62 231 HIS A C 1
ATOM 1800 O O . HIS A 1 231 ? -16.608 -9.422 -1.633 1.00 91.62 231 HIS A O 1
ATOM 1806 N N . LYS A 1 232 ? -16.947 -10.718 0.179 1.00 92.44 232 LYS A N 1
ATOM 1807 C CA . LYS A 1 232 ? -18.278 -11.172 -0.219 1.00 92.44 232 LYS A CA 1
ATOM 1808 C C . LYS A 1 232 ? -19.280 -10.022 -0.089 1.00 92.44 232 LYS A C 1
ATOM 1810 O O . LYS A 1 232 ? -19.494 -9.500 1.006 1.00 92.44 232 LYS A O 1
ATOM 1815 N N . ALA A 1 233 ? -19.912 -9.652 -1.197 1.00 89.75 233 ALA A N 1
ATOM 1816 C CA . ALA A 1 233 ? -21.049 -8.740 -1.213 1.00 89.75 233 ALA A CA 1
ATOM 1817 C C . ALA A 1 233 ? -22.241 -9.324 -0.428 1.00 89.75 233 ALA A C 1
ATOM 1819 O O . ALA A 1 233 ? -22.385 -10.546 -0.318 1.00 89.75 233 ALA A O 1
ATOM 1820 N N . LYS A 1 234 ? -23.090 -8.439 0.103 1.00 79.69 234 LYS A N 1
ATOM 1821 C CA . LYS A 1 234 ? -24.364 -8.811 0.735 1.00 79.69 234 LYS A CA 1
ATOM 1822 C C . LYS A 1 234 ? -25.448 -9.119 -0.306 1.00 79.69 234 LYS A C 1
ATOM 1824 O O . LYS A 1 234 ? -25.375 -8.571 -1.434 1.00 79.69 234 LYS A O 1
#

Nearest PDB structures (foldseek):
  7sqc-assembly1_2A  TM=6.306E-01  e=7.353E-06  Chlamydomonas reinhardtii
  2ber-assembly1_A  TM=7.774E-01  e=3.075E-04  Micromonospora viridifaciens
  1w8o-assembly1_A  TM=7.719E-01  e=2.906E-04  Micromonospora viridifaciens
  1wcq-assembly3_C  TM=7.006E-01  e=3.856E-04  Micromonospora viridifaciens
  5a42-assembly1_A  TM=6.916E-01  e=1.265E-03  Escherichia coli K-12

Radius of gyration: 20.8 Å; Cα contacts (8 Å, |Δi|>4): 410; chains: 1; bounding box: 52×41×52 Å

Foldseek 3Di:
DPPDDDDDDAQDWDDDPQWIWGWHDLCLQHVVQIKIWIDHPPFTEIERECVVVCLPVVVDPDVVSVVRPPLVSLVVVQVVQQVSFGQWYQDPVGIDGDPDRRDSVVSSVVVVVVCVVQVVVVVVHDPCVVPDQKDKDWPPLEAEDAAPDKDKTKIKMWGQDQAKFWKKKFKDDPQWPDRPDIDIDIAHHGGMDIGMDMTGGHNPPPDQKGWIWMWIQTPNDIHDTRTRIYGYDD

Sequence (234 aa):
PVSSVAAVREGQVLHWRGADLEFHELPELGAGHQMMLMVTSGARLLFLGDALIELRRFPFANPYYSCDFRPPALERVTSLIASLKPTHIADDQGIRELKEPFDPAPPLAWAAEWRKRVADLLWPPPDMSRADPFWIRPLPDFLTARWGEPVTASVRVRNYSGSPLALTLSLSCDQLSDASWKKSLELGPWEEAVVPVSFTVKKDCPFSGVGVGIAAVVRGRASVPTQFVVHKAK